Protein AF-A0AAD8PJY4-F1 (afdb_monomer_lite)

Radius of gyration: 25.6 Å; chains: 1; bounding box: 57×60×66 Å

pLDDT: mean 83.32, std 10.78, range [45.72, 96.31]

Organism: NCBI:txid681940

Sequence (306 aa):
MLLLPHEPALEACKRSFCIFGTIENELYIKSVDFYKAATQLCIRIRNIDHTQEEAQAIDNILQKCRKYTVLLGIDAFMFPSIINDLSHQVIKEPWERLAIAANCCQYFRRLDTRVLRQKSASLSLSILTMCLINGEILDNSNSSAPLDPKMTVSTYLETQCLQSFTAPKLQHNLTYRKGCQFMHVELGALGIKTRGHIWELGKIIYTRRFSMHLPRLRSRHMRLSLYECQRLVQLVKVLRTLGHRSLAELISEFIFGGQKFETFAESYKLDMAKKIALAITDGKKLTLGRLWARGAASSPYTTIFI

Foldseek 3Di:
DDWDFADQVCQVVLVVDPQADDDHRIGHHDLLVVLVVLQVVLVVQVVDDDDPVSVVVSVVCCLPRHDCVNVDDLFAADLLVLLVSLVVDDDVDNLCSQVSSCVQLVQPDGDDSVVCVVVVHDSLVRSVVSCVQQAADWACVVVVDDDDPPDGSSNVCVVGHDGGDDDQPDPCSPNCRSGVGFARWDQDPVGIDGDDWDKDWDDKDFLLPQDPDFDDDPAWDPPDDPQLLRLLLSVLVVCVVVVLNQQSVVSVCLTHVHDDPPDPVNVVVVSVSSVSSVCSVVRHMKIFIDTDDPPDDDDGGHDIDD

Structure (mmCIF, N/CA/C/O backbone):
data_AF-A0AAD8PJY4-F1
#
_entry.id   AF-A0AAD8PJY4-F1
#
loop_
_atom_site.group_PDB
_atom_site.id
_atom_site.type_symbol
_atom_site.label_atom_id
_atom_site.label_alt_id
_atom_site.label_comp_id
_atom_site.label_asym_id
_atom_site.label_entity_id
_atom_site.label_seq_id
_atom_site.pdbx_PDB_ins_code
_atom_site.Cartn_x
_atom_site.Cartn_y
_atom_site.Cartn_z
_atom_site.occupancy
_atom_site.B_iso_or_equiv
_atom_site.auth_seq_id
_atom_site.auth_comp_id
_atom_site.auth_asym_id
_atom_site.auth_atom_id
_atom_site.pdbx_PDB_model_num
ATOM 1 N N . MET A 1 1 ? -22.030 11.403 10.353 1.00 71.69 1 MET A N 1
ATOM 2 C CA . MET A 1 1 ? -22.536 12.740 10.738 1.00 71.69 1 MET A CA 1
ATOM 3 C C . MET A 1 1 ? -22.569 12.807 12.247 1.00 71.69 1 MET A C 1
ATOM 5 O O . MET A 1 1 ? -22.822 11.770 12.843 1.00 71.69 1 MET A O 1
ATOM 9 N N . LEU A 1 2 ? -22.241 13.955 12.837 1.00 80.00 2 LEU A N 1
ATOM 10 C CA . LEU A 1 2 ? -22.314 14.181 14.282 1.00 80.00 2 LEU A CA 1
ATOM 11 C C . LEU A 1 2 ? -23.303 15.312 14.552 1.00 80.00 2 LEU A C 1
ATOM 13 O O . LEU A 1 2 ? -23.269 16.326 13.853 1.00 80.00 2 LEU A O 1
ATOM 17 N N . LEU A 1 3 ? -24.151 15.093 15.551 1.00 84.31 3 LEU A N 1
ATOM 18 C CA . LEU A 1 3 ? -25.060 16.076 16.122 1.00 84.31 3 LEU A CA 1
ATOM 19 C C . LEU A 1 3 ? -24.629 16.262 17.569 1.00 84.31 3 LEU A C 1
ATOM 21 O O . LEU A 1 3 ? -24.543 15.283 18.313 1.00 84.31 3 LEU A O 1
ATOM 25 N N . LEU A 1 4 ? -24.282 17.488 17.938 1.00 84.12 4 LEU A N 1
ATOM 26 C CA . LEU A 1 4 ? -23.910 17.824 19.306 1.00 84.12 4 LEU A CA 1
ATOM 27 C C . LEU A 1 4 ? -24.869 18.908 19.791 1.00 84.12 4 LEU A C 1
ATOM 29 O O . LEU A 1 4 ? -24.877 19.985 19.191 1.00 84.12 4 LEU A O 1
ATOM 33 N N . PRO A 1 5 ? -25.676 18.649 20.830 1.00 88.44 5 PRO A N 1
ATOM 34 C CA . PRO A 1 5 ? -26.545 19.673 21.379 1.00 88.44 5 PRO A CA 1
ATOM 35 C C . PRO A 1 5 ? -25.698 20.814 21.947 1.00 88.44 5 PRO A C 1
ATOM 37 O O . PRO A 1 5 ? -24.625 20.586 22.512 1.00 88.44 5 PRO A O 1
ATOM 40 N N . HIS A 1 6 ? -26.178 22.040 21.792 1.00 87.31 6 HIS A N 1
ATOM 41 C CA . HIS A 1 6 ? -25.569 23.220 22.389 1.00 87.31 6 HIS A CA 1
ATOM 42 C C . HIS A 1 6 ? -26.633 24.115 23.016 1.00 87.31 6 HIS A C 1
ATOM 44 O O . HIS A 1 6 ? -27.823 24.014 22.726 1.00 87.31 6 HIS A O 1
ATOM 50 N N . GLU A 1 7 ? -26.189 25.017 23.880 1.00 91.25 7 GLU A N 1
ATOM 51 C CA . GLU A 1 7 ? -27.072 25.974 24.531 1.00 91.25 7 GLU A CA 1
ATOM 52 C C . GLU A 1 7 ? -27.652 26.978 23.512 1.00 91.25 7 GLU A C 1
ATOM 54 O O . GLU A 1 7 ? -26.903 27.440 22.641 1.00 91.25 7 GLU A O 1
ATOM 59 N N . PRO A 1 8 ? -28.939 27.370 23.606 1.00 90.19 8 PRO A N 1
ATOM 60 C CA . PRO A 1 8 ? -29.570 28.287 22.650 1.00 90.19 8 PRO A CA 1
ATOM 61 C C . PRO A 1 8 ? -28.844 29.630 22.486 1.00 90.19 8 PRO A C 1
ATOM 63 O O . PRO A 1 8 ? -28.827 30.202 21.398 1.00 90.19 8 PRO A O 1
ATOM 66 N N . ALA A 1 9 ? -28.169 30.111 23.536 1.00 90.31 9 ALA A N 1
ATOM 67 C CA . ALA A 1 9 ? -27.362 31.332 23.491 1.00 90.31 9 ALA A CA 1
ATOM 68 C C . ALA A 1 9 ? -26.222 31.271 22.451 1.00 90.31 9 ALA A C 1
ATOM 70 O O . ALA A 1 9 ? -25.787 32.299 21.933 1.00 90.31 9 ALA A O 1
ATOM 71 N N . LEU A 1 10 ? -25.760 30.066 22.103 1.00 87.88 10 LEU A N 1
ATOM 72 C CA . LEU A 1 10 ? -24.693 29.840 21.129 1.00 87.88 10 LEU A CA 1
ATOM 73 C C . LEU A 1 10 ? -25.203 29.761 19.680 1.00 87.88 10 LEU A C 1
ATOM 75 O O . LEU A 1 10 ? -24.390 29.690 18.761 1.00 87.88 10 LEU A O 1
ATOM 79 N N . GLU A 1 11 ? -26.518 29.815 19.439 1.00 89.44 11 GLU A N 1
ATOM 80 C CA . GLU A 1 11 ? -27.115 29.676 18.102 1.00 89.44 11 GLU A CA 1
ATOM 81 C C . GLU A 1 11 ? -26.684 30.802 17.150 1.00 89.44 11 GLU A C 1
ATOM 83 O O . GLU A 1 11 ? -26.315 30.546 16.002 1.00 89.44 11 GLU A O 1
ATOM 88 N N . ALA A 1 12 ? -26.645 32.048 17.636 1.00 86.44 12 ALA A N 1
ATOM 89 C CA . ALA A 1 12 ? -26.163 33.188 16.854 1.00 86.44 12 ALA A CA 1
ATOM 90 C C . ALA A 1 12 ? -24.683 33.023 16.466 1.00 86.44 12 ALA A C 1
ATOM 92 O O . ALA A 1 12 ? -24.300 33.273 15.323 1.00 86.44 12 ALA A O 1
ATOM 93 N N . CYS A 1 13 ? -23.866 32.528 17.402 1.00 86.25 13 CYS A N 1
ATOM 94 C CA . CYS A 1 13 ? -22.459 32.226 17.164 1.00 86.25 13 CYS A CA 1
ATOM 95 C C . CYS A 1 13 ? -22.309 31.087 16.143 1.00 86.25 13 CYS A C 1
ATOM 97 O O . CYS A 1 13 ? -21.584 31.243 15.164 1.00 86.25 13 CYS A O 1
ATOM 99 N N . LYS A 1 14 ? -23.065 29.989 16.280 1.00 87.62 14 LYS A N 1
ATOM 100 C CA . LYS A 1 14 ? -23.077 28.881 15.311 1.00 87.62 14 LYS A CA 1
ATOM 101 C C . LYS A 1 14 ? -23.376 29.372 13.897 1.00 87.62 14 LYS A C 1
ATOM 103 O O . LYS A 1 14 ? -22.643 29.023 12.976 1.00 87.62 14 LYS A O 1
ATOM 108 N N . ARG A 1 15 ? -24.414 30.201 13.725 1.00 85.81 15 ARG A N 1
ATOM 109 C CA . ARG A 1 15 ? -24.836 30.731 12.412 1.00 85.81 15 ARG A CA 1
ATOM 110 C C . ARG A 1 15 ? -23.775 31.602 11.735 1.00 85.81 15 ARG A C 1
ATOM 112 O O . ARG A 1 15 ? -23.807 31.737 10.516 1.00 85.81 15 ARG A O 1
ATOM 119 N N . SER A 1 16 ? -22.821 32.147 12.492 1.00 87.81 16 SER A N 1
ATOM 120 C CA . SER A 1 16 ? -21.676 32.879 11.934 1.00 87.81 16 SER A CA 1
ATOM 121 C C . SER A 1 16 ? -20.626 31.969 11.273 1.00 87.81 16 SER A C 1
ATOM 123 O O . SER A 1 16 ? -19.823 32.440 10.468 1.00 87.81 16 SER A O 1
ATOM 125 N N . PHE A 1 17 ? -20.650 30.658 11.548 1.00 82.06 17 PHE A N 1
ATOM 126 C CA . PHE A 1 17 ? -19.720 29.681 10.985 1.00 82.06 17 PHE A CA 1
ATOM 127 C C . PHE A 1 17 ? -20.378 28.821 9.897 1.00 82.06 17 PHE A C 1
ATOM 129 O O . PHE A 1 17 ? -21.301 28.052 10.149 1.00 82.06 17 PHE A O 1
ATOM 136 N N . CYS A 1 18 ? -19.817 28.841 8.687 1.00 80.69 18 CYS A N 1
ATOM 137 C CA . CYS A 1 18 ? -20.324 28.082 7.533 1.00 80.69 18 CYS A CA 1
ATOM 138 C C . CYS A 1 18 ? -20.059 26.562 7.573 1.00 80.69 18 CYS A C 1
ATOM 140 O O . CYS A 1 18 ? -20.432 25.845 6.645 1.00 80.69 18 CYS A O 1
ATOM 142 N N . ILE A 1 19 ? -19.387 26.061 8.613 1.00 80.75 19 ILE A N 1
ATOM 143 C CA . ILE A 1 19 ? -19.034 24.638 8.751 1.00 80.75 19 ILE A CA 1
ATOM 144 C C . ILE A 1 19 ? -20.135 23.805 9.419 1.00 80.75 19 ILE A C 1
ATOM 146 O O . ILE A 1 19 ? -20.111 22.576 9.309 1.00 80.75 19 ILE A O 1
ATOM 150 N N . PHE A 1 20 ? -21.067 24.459 10.117 1.00 85.19 20 PHE A N 1
ATOM 151 C CA . PHE A 1 20 ? -22.169 23.809 10.815 1.00 85.19 20 PHE A CA 1
ATOM 152 C C . PHE A 1 20 ? -23.438 23.816 9.961 1.00 85.19 20 PHE A C 1
ATOM 154 O O . PHE A 1 20 ? -23.632 24.675 9.105 1.00 85.19 20 PHE A O 1
ATOM 161 N N . GLY A 1 21 ? -24.307 22.832 10.179 1.00 82.19 21 GLY A N 1
ATOM 162 C CA . GLY A 1 21 ? -25.629 22.802 9.554 1.00 82.19 21 GLY A CA 1
ATOM 163 C C . GLY A 1 21 ? -26.627 23.746 10.212 1.00 82.19 21 GLY A C 1
ATOM 164 O O . GLY A 1 21 ? -26.324 24.472 11.156 1.00 82.19 21 GLY A O 1
ATOM 165 N N . THR A 1 22 ? -27.850 23.697 9.696 1.00 85.06 22 THR A N 1
ATOM 166 C CA . THR A 1 22 ? -28.926 24.644 10.011 1.00 85.06 22 THR A CA 1
ATOM 167 C C . THR A 1 22 ? -29.874 24.174 11.113 1.00 85.06 22 THR A C 1
ATOM 169 O O . THR A 1 22 ? -30.820 24.888 11.426 1.00 85.06 22 THR A O 1
ATOM 172 N N . ILE A 1 23 ? -29.654 22.988 11.689 1.00 86.50 23 ILE A N 1
ATOM 173 C CA . ILE A 1 23 ? -30.509 22.448 12.755 1.00 86.50 23 ILE A CA 1
ATOM 174 C C . ILE A 1 23 ? -30.316 23.297 14.012 1.00 86.50 23 ILE A C 1
ATOM 176 O O . ILE A 1 23 ? -29.191 23.426 14.489 1.00 86.50 23 ILE A O 1
ATOM 180 N N . GLU A 1 24 ? -31.387 23.897 14.526 1.00 86.31 24 GLU A N 1
ATOM 181 C CA . GLU A 1 24 ? -31.340 24.742 15.725 1.00 86.31 24 GLU A CA 1
ATOM 182 C C . GLU A 1 24 ? -30.950 23.943 16.970 1.00 86.31 24 GLU A C 1
ATOM 184 O O . GLU A 1 24 ? -31.334 22.785 17.117 1.00 86.31 24 GLU A O 1
ATOM 189 N N . ASN A 1 25 ? -30.188 24.573 17.869 1.00 86.56 25 ASN A N 1
ATOM 190 C CA . ASN A 1 25 ? -29.687 23.981 19.116 1.00 86.56 25 ASN A CA 1
ATOM 191 C C . ASN A 1 25 ? -28.767 22.757 18.929 1.00 86.56 25 ASN A C 1
ATOM 193 O O . ASN A 1 25 ? -28.389 22.111 19.906 1.00 86.56 25 ASN A O 1
ATOM 197 N N . GLU A 1 26 ? -28.358 22.453 17.692 1.00 88.44 26 GLU A N 1
ATOM 198 C CA . GLU A 1 26 ? -27.419 21.383 17.372 1.00 88.44 26 GLU A CA 1
ATOM 199 C C . GLU A 1 26 ? -26.268 21.865 16.479 1.00 88.44 26 GLU A C 1
ATOM 201 O O . GLU A 1 26 ? -26.444 22.556 15.471 1.00 88.44 26 GLU A O 1
ATOM 206 N N . LEU A 1 27 ? -25.052 21.432 16.813 1.00 86.00 27 LEU A N 1
ATOM 207 C CA . LEU A 1 27 ? -23.896 21.513 15.931 1.00 86.00 27 LEU A CA 1
ATOM 208 C C . LEU A 1 27 ? -23.935 20.315 14.984 1.00 86.00 27 LEU A C 1
ATOM 210 O O . LEU A 1 27 ? -23.499 19.211 15.317 1.00 86.00 27 LEU A O 1
ATOM 214 N N . TYR A 1 28 ? -24.446 20.548 13.781 1.00 87.19 28 TYR A N 1
ATOM 215 C CA . TYR A 1 28 ? -24.404 19.577 12.695 1.00 87.19 28 TYR A CA 1
ATOM 216 C C . TYR A 1 28 ? -23.054 19.657 11.982 1.00 87.19 28 TYR A C 1
ATOM 218 O O . TYR A 1 28 ? -22.790 20.619 11.265 1.00 87.19 28 TYR A O 1
ATOM 226 N N . ILE A 1 29 ? -22.197 18.648 12.151 1.00 86.44 29 ILE A N 1
ATOM 227 C CA . ILE A 1 29 ? -20.888 18.587 11.485 1.00 86.44 29 ILE A CA 1
ATOM 228 C C . ILE A 1 29 ? -20.654 17.226 10.831 1.00 86.44 29 ILE A C 1
ATOM 230 O O . ILE A 1 29 ? -21.043 16.156 11.320 1.00 86.44 29 ILE A O 1
ATOM 234 N N . LYS A 1 30 ? -19.976 17.235 9.681 1.00 82.88 30 LYS A N 1
ATOM 235 C CA . LYS A 1 30 ? -19.504 16.003 9.048 1.00 82.88 30 LYS A CA 1
ATOM 236 C C . LYS A 1 30 ? -18.479 15.340 9.969 1.00 82.88 30 LYS A C 1
ATOM 238 O O . LYS A 1 30 ? -17.403 15.877 10.210 1.00 82.88 30 LYS A O 1
ATOM 243 N N . SER A 1 31 ? -18.789 14.129 10.435 1.00 80.69 31 SER A N 1
ATOM 244 C CA . SER A 1 31 ? -17.921 13.349 11.336 1.00 80.69 31 SER A CA 1
ATOM 245 C C . SER A 1 31 ? -16.504 13.181 10.783 1.00 80.69 31 SER A C 1
ATOM 247 O O . SER A 1 31 ? -15.527 13.272 11.513 1.00 80.69 31 SER A O 1
ATOM 249 N N . VAL A 1 32 ? -16.387 13.011 9.465 1.00 77.75 32 VAL A N 1
ATOM 250 C CA . VAL A 1 32 ? -15.109 12.871 8.754 1.00 77.75 32 VAL A CA 1
ATOM 251 C C . VAL A 1 32 ? -14.238 14.130 8.839 1.00 77.75 32 VAL A C 1
ATOM 253 O O . VAL A 1 32 ? -13.006 14.007 8.838 1.00 77.75 32 VAL A O 1
ATOM 256 N N . ASP A 1 33 ? -14.858 15.309 8.891 1.00 82.12 33 ASP A N 1
ATOM 257 C CA . ASP A 1 33 ? -14.175 16.601 8.977 1.00 82.12 33 ASP A CA 1
ATOM 258 C C . ASP A 1 33 ? -13.827 16.922 10.428 1.00 82.12 33 ASP A C 1
ATOM 260 O O . ASP A 1 33 ? -12.686 17.282 10.712 1.00 82.12 33 ASP A O 1
ATOM 264 N N . PHE A 1 34 ? -14.750 16.650 11.355 1.00 84.81 34 PHE A N 1
ATOM 265 C CA . PHE A 1 34 ? -14.496 16.744 12.790 1.00 84.81 34 PHE A CA 1
ATOM 266 C C . PHE A 1 34 ? -13.320 15.853 13.223 1.00 84.81 34 PHE A C 1
ATOM 268 O O . PHE A 1 34 ? -12.350 16.349 13.789 1.00 84.81 34 PHE A O 1
ATOM 275 N N . TYR A 1 35 ? -13.332 14.561 12.871 1.00 83.75 35 TYR A N 1
ATOM 276 C CA . TYR A 1 35 ? -12.230 13.642 13.187 1.00 83.75 35 TYR A CA 1
ATOM 277 C C . TYR A 1 35 ? -10.910 14.073 12.546 1.00 83.75 35 TYR A C 1
ATOM 279 O O . TYR A 1 35 ? -9.851 13.919 13.152 1.00 83.75 35 TYR A O 1
ATOM 287 N N . LYS A 1 36 ? -10.946 14.651 11.336 1.00 83.88 36 LYS A N 1
ATOM 288 C CA . LYS A 1 36 ? -9.743 15.200 10.692 1.00 83.88 36 LYS A CA 1
ATOM 289 C C . LYS A 1 36 ? -9.165 16.349 11.516 1.00 83.88 36 LYS A C 1
ATOM 291 O O . LYS A 1 36 ? -7.974 16.317 11.812 1.00 83.88 36 LYS A O 1
ATOM 296 N N . ALA A 1 37 ? -9.994 17.326 11.877 1.00 85.12 37 ALA A N 1
ATOM 297 C CA . ALA A 1 37 ? -9.576 18.499 12.636 1.00 85.12 37 ALA A CA 1
ATOM 298 C C . ALA A 1 37 ? -9.077 18.118 14.038 1.00 85.12 37 ALA A C 1
ATOM 300 O O . ALA A 1 37 ? -7.981 18.523 14.417 1.00 85.12 37 ALA A O 1
ATOM 301 N N . ALA A 1 38 ? -9.814 17.263 14.755 1.00 87.00 38 ALA A N 1
ATOM 302 C CA . ALA A 1 38 ? -9.425 16.764 16.073 1.00 87.00 38 ALA A CA 1
ATOM 303 C C . ALA A 1 38 ? -8.076 16.029 16.029 1.00 87.00 38 ALA A C 1
ATOM 305 O O . ALA A 1 38 ? -7.182 16.320 16.816 1.00 87.00 38 ALA A O 1
ATOM 306 N N . THR A 1 39 ? -7.877 15.143 15.045 1.00 85.50 39 THR A N 1
ATOM 307 C CA . THR A 1 39 ? -6.600 14.425 14.880 1.00 85.50 39 THR A CA 1
ATOM 308 C C . THR A 1 39 ? -5.443 15.385 14.607 1.00 85.50 39 THR A C 1
ATOM 310 O O . THR A 1 39 ? -4.377 15.245 15.200 1.00 85.50 39 THR A O 1
ATOM 313 N N . GLN A 1 40 ? -5.636 16.373 13.726 1.00 86.56 40 GLN A N 1
ATOM 314 C CA . GLN A 1 40 ? -4.606 17.370 13.417 1.00 86.56 40 GLN A CA 1
ATOM 315 C C . GLN A 1 40 ? -4.253 18.230 14.631 1.00 86.56 40 GLN A C 1
ATOM 317 O O . GLN A 1 40 ? -3.079 18.534 14.832 1.00 86.56 40 GLN A O 1
ATOM 322 N N . LEU A 1 41 ? -5.251 18.606 15.431 1.00 87.81 41 LEU A N 1
ATOM 323 C CA . LEU A 1 41 ? -5.049 19.352 16.666 1.00 87.81 41 LEU A CA 1
ATOM 324 C C . LEU A 1 41 ? -4.223 18.534 17.665 1.00 87.81 41 LEU A C 1
ATOM 326 O O . LEU A 1 41 ? -3.174 18.998 18.095 1.00 87.81 41 LEU A O 1
ATOM 330 N N . CYS A 1 42 ? -4.634 17.296 17.948 1.00 88.12 42 CYS A N 1
ATOM 331 C CA . CYS A 1 42 ? -3.918 16.390 18.847 1.00 88.12 42 CYS A CA 1
ATOM 332 C C . CYS A 1 42 ? -2.459 16.162 18.421 1.00 88.12 42 CYS A C 1
ATOM 334 O O . CYS A 1 42 ? -1.565 16.224 19.257 1.00 88.12 42 CYS A O 1
ATOM 336 N N . ILE A 1 43 ? -2.201 15.950 17.124 1.00 84.56 43 ILE A N 1
ATOM 337 C CA . ILE A 1 43 ? -0.833 15.796 16.600 1.00 84.56 43 ILE A CA 1
ATOM 338 C C . ILE A 1 43 ? -0.007 17.065 16.833 1.00 84.56 43 ILE A C 1
ATOM 340 O O . ILE A 1 43 ? 1.159 16.974 17.201 1.00 84.56 43 ILE A O 1
ATOM 344 N N . ARG A 1 44 ? -0.589 18.251 16.617 1.00 86.12 44 ARG A N 1
ATOM 345 C CA . ARG A 1 44 ? 0.118 19.522 16.827 1.00 86.12 44 ARG A CA 1
ATOM 346 C C . ARG A 1 44 ? 0.440 19.760 18.296 1.00 86.12 44 ARG A C 1
ATOM 348 O O . ARG A 1 44 ? 1.573 20.122 18.579 1.00 86.12 44 ARG A O 1
ATOM 355 N N . ILE A 1 45 ? -0.519 19.530 19.196 1.00 85.69 45 ILE A N 1
ATOM 356 C CA . ILE A 1 45 ? -0.308 19.712 20.640 1.00 85.69 45 ILE A CA 1
ATOM 357 C C . ILE A 1 45 ? 0.761 18.736 21.149 1.00 85.69 45 ILE A C 1
ATOM 359 O O . ILE A 1 45 ? 1.641 19.123 21.904 1.00 85.69 45 ILE A O 1
ATOM 363 N N . ARG A 1 46 ? 0.770 17.494 20.654 1.00 84.88 46 ARG A N 1
ATOM 364 C CA . ARG A 1 46 ? 1.794 16.502 21.015 1.00 84.88 46 ARG A CA 1
ATOM 365 C C . ARG A 1 46 ? 3.225 16.914 20.627 1.00 84.88 46 ARG A C 1
ATOM 367 O O . ARG A 1 46 ? 4.174 16.402 21.207 1.00 84.88 46 ARG A O 1
ATOM 374 N N . ASN A 1 47 ? 3.377 17.803 19.644 1.00 83.12 47 ASN A N 1
ATOM 375 C CA . ASN A 1 47 ? 4.673 18.268 19.136 1.00 83.12 47 ASN A CA 1
ATOM 376 C C . ASN A 1 47 ? 5.155 19.583 19.777 1.00 83.12 47 ASN A C 1
ATOM 378 O O . ASN A 1 47 ? 6.194 20.101 19.372 1.00 83.12 47 ASN A O 1
ATOM 382 N N . ILE A 1 48 ? 4.400 20.141 20.722 1.00 88.81 48 ILE A N 1
ATOM 383 C CA . ILE A 1 48 ? 4.798 21.293 21.541 1.00 88.81 48 ILE A CA 1
ATOM 384 C C . ILE A 1 48 ? 4.887 20.857 23.005 1.00 88.81 48 ILE A C 1
ATOM 386 O O . ILE A 1 48 ? 4.471 19.746 23.338 1.00 88.81 48 ILE A O 1
ATOM 390 N N . ASP A 1 49 ? 5.415 21.713 23.878 1.00 86.50 49 ASP A N 1
ATOM 391 C CA . ASP A 1 49 ? 5.399 21.441 25.316 1.00 86.50 49 ASP A CA 1
ATOM 392 C C . ASP A 1 49 ? 3.954 21.326 25.809 1.00 86.50 49 ASP A C 1
ATOM 394 O O . ASP A 1 49 ? 3.114 22.185 25.535 1.00 86.50 49 ASP A O 1
ATOM 398 N N . HIS A 1 50 ? 3.670 20.234 26.509 1.00 85.19 50 HIS A N 1
ATOM 399 C CA . HIS A 1 50 ? 2.358 19.920 27.050 1.00 85.19 50 HIS A CA 1
ATOM 400 C C . HIS A 1 50 ? 2.509 19.187 28.380 1.00 85.19 50 HIS A C 1
ATOM 402 O O . HIS A 1 50 ? 3.518 18.537 28.666 1.00 85.19 50 HIS A O 1
ATOM 408 N N . THR A 1 51 ? 1.487 19.308 29.209 1.00 90.12 51 THR A N 1
ATOM 409 C CA . THR A 1 51 ? 1.391 18.647 30.506 1.00 90.12 51 THR A CA 1
ATOM 410 C C . THR A 1 51 ? 1.057 17.162 30.352 1.00 90.12 51 THR A C 1
ATOM 412 O O . THR A 1 51 ? 0.569 16.698 29.318 1.00 90.12 51 THR A O 1
ATOM 415 N N . GLN A 1 52 ? 1.273 16.391 31.418 1.00 86.56 52 GLN A N 1
ATOM 416 C CA . GLN A 1 52 ? 0.885 14.980 31.455 1.00 86.56 52 GLN A CA 1
ATOM 417 C C . GLN A 1 52 ? -0.639 14.791 31.335 1.00 86.56 52 GLN A C 1
ATOM 419 O O . GLN A 1 52 ? -1.101 13.823 30.732 1.00 86.56 52 GLN A O 1
ATOM 424 N N . GLU A 1 53 ? -1.425 15.731 31.861 1.00 87.56 53 GLU A N 1
ATOM 425 C CA . GLU A 1 53 ? -2.886 15.733 31.743 1.00 87.56 53 GLU A CA 1
ATOM 426 C C . GLU A 1 53 ? -3.328 15.934 30.289 1.00 87.56 53 GLU A C 1
ATOM 428 O O . GLU A 1 53 ? -4.191 15.208 29.790 1.00 87.56 53 GLU A O 1
ATOM 433 N N . GLU A 1 54 ? -2.685 16.860 29.575 1.00 86.12 54 GLU A N 1
ATOM 434 C CA . GLU A 1 54 ? -2.915 17.068 28.145 1.00 86.12 54 GLU A CA 1
ATOM 435 C C . GLU A 1 54 ? -2.490 15.851 27.323 1.00 86.12 54 GLU A C 1
ATOM 437 O O . GLU A 1 54 ? -3.220 15.465 26.412 1.00 86.12 54 GLU A O 1
ATOM 442 N N . ALA A 1 55 ? -1.378 15.192 27.665 1.00 84.88 55 ALA A N 1
ATOM 443 C CA . ALA A 1 55 ? -0.975 13.940 27.022 1.00 84.88 55 ALA A CA 1
ATOM 444 C C . ALA A 1 55 ? -2.061 12.859 27.172 1.00 84.88 55 ALA A C 1
ATOM 446 O O . ALA A 1 55 ? -2.485 12.252 26.185 1.00 84.88 55 ALA A O 1
ATOM 447 N N . GLN A 1 56 ? -2.586 12.680 28.389 1.00 85.69 56 GLN A N 1
ATOM 448 C CA . GLN A 1 56 ? -3.667 11.733 28.669 1.00 85.69 56 GLN A CA 1
ATOM 449 C C . GLN A 1 56 ? -4.947 12.091 27.891 1.00 85.69 56 GLN A C 1
ATOM 451 O O . GLN A 1 56 ? -5.619 11.215 27.340 1.00 85.69 56 GLN A O 1
ATOM 456 N N . ALA A 1 57 ? -5.295 13.379 27.823 1.00 84.88 57 ALA A N 1
ATOM 457 C CA . ALA A 1 57 ? -6.446 13.865 27.069 1.00 84.88 57 ALA A CA 1
ATOM 458 C C . ALA A 1 57 ? -6.276 13.638 25.558 1.00 84.88 57 ALA A C 1
ATOM 460 O O . ALA A 1 57 ? -7.211 13.180 24.898 1.00 84.88 57 ALA A O 1
ATOM 461 N N . ILE A 1 58 ? -5.084 13.897 25.014 1.00 86.25 58 ILE A N 1
ATOM 462 C CA . ILE A 1 58 ? -4.730 13.639 23.615 1.00 86.25 58 ILE A CA 1
ATOM 463 C C . ILE A 1 58 ? -4.894 12.158 23.288 1.00 86.25 58 ILE A C 1
ATOM 465 O O . ILE A 1 58 ? -5.564 11.831 22.305 1.00 86.25 58 ILE A O 1
ATOM 469 N N . ASP A 1 59 ? -4.343 11.265 24.108 1.00 82.94 59 ASP A N 1
ATOM 470 C CA . ASP A 1 59 ? -4.445 9.824 23.880 1.00 82.94 59 ASP A CA 1
ATOM 471 C C . ASP A 1 59 ? -5.903 9.352 23.950 1.00 82.94 59 ASP A C 1
ATOM 473 O O . ASP A 1 59 ? -6.362 8.621 23.067 1.00 82.94 59 ASP A O 1
ATOM 477 N N . ASN A 1 60 ? -6.680 9.859 24.910 1.00 81.81 60 ASN A N 1
ATOM 478 C CA . ASN A 1 60 ? -8.113 9.578 25.015 1.00 81.81 60 ASN A CA 1
ATOM 479 C C . ASN A 1 60 ? -8.903 10.053 23.782 1.00 81.81 60 ASN A C 1
ATOM 481 O O . ASN A 1 60 ? -9.792 9.345 23.298 1.00 81.81 60 ASN A O 1
ATOM 485 N N . ILE A 1 61 ? -8.604 11.248 23.260 1.00 84.06 61 ILE A N 1
ATOM 486 C CA . ILE A 1 61 ? -9.262 11.790 22.062 1.00 84.06 61 ILE A CA 1
ATOM 487 C C . ILE A 1 61 ? -8.875 10.969 20.831 1.00 84.06 61 ILE A C 1
ATOM 489 O O . ILE A 1 61 ? -9.747 10.597 20.041 1.00 84.06 61 ILE A O 1
ATOM 493 N N . LEU A 1 62 ? -7.589 10.653 20.664 1.00 81.31 62 LEU A N 1
ATOM 494 C CA . LEU A 1 62 ? -7.103 9.878 19.526 1.00 81.31 62 LEU A CA 1
ATOM 495 C C . LEU A 1 62 ? -7.652 8.447 19.538 1.00 81.31 62 LEU A C 1
ATOM 497 O O . LEU A 1 62 ? -8.045 7.956 18.483 1.00 81.31 62 LEU A O 1
ATOM 501 N N . GLN A 1 63 ? -7.783 7.802 20.698 1.00 74.25 63 GLN A N 1
ATOM 502 C CA . GLN A 1 63 ? -8.420 6.482 20.796 1.00 74.25 63 GLN A CA 1
ATOM 503 C C . GLN A 1 63 ? -9.888 6.479 20.341 1.00 74.25 63 GLN A C 1
ATOM 505 O O . GLN A 1 63 ? -10.372 5.477 19.813 1.00 74.25 63 GLN A O 1
ATOM 510 N N . LYS A 1 64 ? -10.612 7.589 20.533 1.00 73.69 64 LYS A N 1
ATOM 511 C CA . LYS A 1 64 ? -12.051 7.680 20.228 1.00 73.69 64 LYS A CA 1
ATOM 512 C C . LYS A 1 64 ? -12.355 8.226 18.833 1.00 73.69 64 LYS A C 1
ATOM 514 O O . LYS A 1 64 ? -13.333 7.813 18.215 1.00 73.69 64 LYS A O 1
ATOM 519 N N . CYS A 1 65 ? -11.551 9.169 18.348 1.00 72.69 65 CYS A N 1
ATOM 520 C CA . CYS A 1 65 ? -11.930 10.054 17.243 1.00 72.69 65 CYS A CA 1
ATOM 521 C C . CYS A 1 65 ? -10.829 10.237 16.186 1.00 72.69 65 CYS A C 1
ATOM 523 O O . CYS A 1 65 ? -10.893 11.187 15.397 1.00 72.69 65 CYS A O 1
ATOM 525 N N . ARG A 1 66 ? -9.802 9.373 16.145 1.00 76.12 66 ARG A N 1
ATOM 526 C CA . ARG A 1 66 ? -8.705 9.555 15.186 1.00 76.12 66 ARG A CA 1
ATOM 527 C C . ARG A 1 66 ? -9.105 9.281 13.744 1.00 76.12 66 ARG A C 1
ATOM 529 O O . ARG A 1 66 ? -9.864 8.372 13.410 1.00 76.12 66 ARG A O 1
ATOM 536 N N . LYS A 1 67 ? -8.466 10.028 12.851 1.00 76.06 67 LYS A N 1
ATOM 537 C CA . LYS A 1 67 ? -8.460 9.790 11.416 1.00 76.06 67 LYS A CA 1
ATOM 538 C C . LYS A 1 67 ? -7.129 9.163 11.023 1.00 76.06 67 LYS A C 1
ATOM 540 O O . LYS A 1 67 ? -6.136 9.860 10.837 1.00 76.06 67 LYS A O 1
ATOM 545 N N . TYR A 1 68 ? -7.131 7.847 10.835 1.00 70.06 68 TYR A N 1
ATOM 546 C CA . TYR A 1 68 ? -5.955 7.054 10.452 1.00 70.06 68 TYR A CA 1
ATOM 547 C C . TYR A 1 68 ? -5.176 7.631 9.264 1.00 70.06 68 TYR A C 1
ATOM 549 O O . TYR A 1 68 ? -3.955 7.633 9.275 1.00 70.06 68 TYR A O 1
ATOM 557 N N . THR A 1 69 ? -5.867 8.203 8.272 1.00 65.06 69 THR A N 1
ATOM 558 C CA . THR A 1 69 ? -5.238 8.800 7.079 1.00 65.06 69 THR A CA 1
ATOM 559 C C . THR A 1 69 ? -4.423 10.064 7.367 1.00 65.06 69 THR A C 1
ATOM 561 O O . THR A 1 69 ? -3.776 10.583 6.465 1.00 65.06 69 THR A O 1
ATOM 564 N N . VAL A 1 70 ? -4.550 10.629 8.569 1.00 68.06 70 VAL A N 1
ATOM 565 C CA . VAL A 1 70 ? -3.788 11.791 9.049 1.00 68.06 70 VAL A CA 1
ATOM 566 C C . VAL A 1 70 ? -2.653 11.346 9.972 1.00 68.06 70 VAL A C 1
ATOM 568 O O . VAL A 1 70 ? -1.614 11.992 9.995 1.00 68.06 70 VAL A O 1
ATOM 571 N N . LEU A 1 71 ? -2.862 10.267 10.732 1.00 68.50 71 LEU A N 1
ATOM 572 C CA . LEU A 1 71 ? -1.951 9.820 11.787 1.00 68.50 71 LEU A CA 1
ATOM 573 C C . LEU A 1 71 ? -0.910 8.806 11.297 1.00 68.50 71 LEU A C 1
ATOM 575 O O . LEU A 1 71 ? 0.214 8.800 11.787 1.00 68.50 71 LEU A O 1
ATOM 579 N N . LEU A 1 72 ? -1.270 7.953 10.339 1.00 66.06 72 LEU A N 1
ATOM 580 C CA . LEU A 1 72 ? -0.365 6.943 9.803 1.00 66.06 72 LEU A CA 1
ATOM 581 C C . LEU A 1 72 ? 0.549 7.531 8.727 1.00 66.06 72 LEU A C 1
ATOM 583 O O . LEU A 1 72 ? 0.134 8.369 7.920 1.00 66.06 72 LEU A O 1
ATOM 587 N N . GLY A 1 73 ? 1.797 7.057 8.713 1.00 62.53 73 GLY A N 1
ATOM 588 C CA . GLY A 1 73 ? 2.775 7.397 7.685 1.00 62.53 73 GLY A CA 1
ATOM 589 C C . GLY A 1 73 ? 2.260 7.071 6.282 1.00 62.53 73 GLY A C 1
ATOM 590 O O . GLY A 1 73 ? 1.397 6.213 6.095 1.00 62.53 73 GLY A O 1
ATOM 591 N N . ILE A 1 74 ? 2.807 7.757 5.276 1.00 59.41 74 ILE A N 1
ATOM 592 C CA . ILE A 1 74 ? 2.368 7.641 3.875 1.00 59.41 74 ILE A CA 1
ATOM 593 C C . ILE A 1 74 ? 2.406 6.184 3.379 1.00 59.41 74 ILE A C 1
ATOM 595 O O . ILE A 1 74 ? 1.583 5.827 2.538 1.00 59.41 74 ILE A O 1
ATOM 599 N N . ASP A 1 75 ? 3.292 5.352 3.919 1.00 61.47 75 ASP A N 1
ATOM 600 C CA . ASP A 1 75 ? 3.511 3.975 3.469 1.00 61.47 75 ASP A CA 1
ATOM 601 C C . ASP A 1 75 ? 2.941 2.902 4.417 1.00 61.47 75 ASP A C 1
ATOM 603 O O . ASP A 1 75 ? 3.137 1.715 4.166 1.00 61.47 75 ASP A O 1
ATOM 607 N N . ALA A 1 76 ? 2.229 3.295 5.481 1.00 67.19 76 ALA A N 1
ATOM 608 C CA . ALA A 1 76 ? 1.697 2.372 6.486 1.00 67.19 76 ALA A CA 1
ATOM 609 C C . ALA A 1 76 ? 0.315 1.807 6.108 1.00 67.19 76 ALA A C 1
ATOM 611 O O . ALA A 1 76 ? -0.546 2.512 5.570 1.00 67.19 76 ALA A O 1
ATOM 612 N N . PHE A 1 77 ? 0.078 0.539 6.452 1.00 73.19 77 PHE A N 1
ATOM 613 C CA . PHE A 1 77 ? -1.233 -0.098 6.318 1.00 73.19 77 PHE A CA 1
ATOM 614 C C . PHE A 1 77 ? -2.168 0.299 7.453 1.00 73.19 77 PHE A C 1
ATOM 616 O O . PHE A 1 77 ? -1.775 0.374 8.614 1.00 73.19 77 PHE A O 1
ATOM 623 N N . MET A 1 78 ? -3.438 0.524 7.114 1.00 77.12 78 MET A N 1
ATOM 624 C CA . MET A 1 78 ? -4.437 0.961 8.090 1.00 77.12 78 MET A CA 1
ATOM 625 C C . MET A 1 78 ? -5.016 -0.179 8.934 1.00 77.12 78 MET A C 1
ATOM 627 O O . MET A 1 78 ? -5.375 0.050 10.088 1.00 77.12 78 MET A O 1
ATOM 631 N N . PHE A 1 79 ? -5.145 -1.385 8.371 1.00 81.69 79 PHE A N 1
ATOM 632 C CA . PHE A 1 79 ? -5.871 -2.474 9.027 1.00 81.69 79 PHE A CA 1
ATOM 633 C C . PHE A 1 79 ? -5.272 -2.902 10.382 1.00 81.69 79 PHE A C 1
ATOM 635 O O . PHE A 1 79 ? -6.070 -3.090 11.300 1.00 81.69 79 PHE A O 1
ATOM 642 N N . PRO A 1 80 ? -3.937 -2.993 10.594 1.00 84.06 80 PRO A N 1
ATOM 643 C CA . PRO A 1 80 ? -3.402 -3.428 11.884 1.00 84.06 80 PRO A CA 1
ATOM 644 C C . PRO A 1 80 ? -3.768 -2.441 12.995 1.00 84.06 80 PRO A C 1
ATOM 646 O O . PRO A 1 80 ? -4.267 -2.844 14.042 1.00 84.06 80 PRO A O 1
ATOM 649 N N . SER A 1 81 ? -3.646 -1.138 12.718 1.00 81.31 81 SER A N 1
ATOM 650 C CA . SER A 1 81 ? -4.016 -0.075 13.657 1.00 81.31 81 SER A CA 1
ATOM 651 C C . SER A 1 81 ? -5.516 -0.046 13.961 1.00 81.31 81 SER A C 1
ATOM 653 O O . SER A 1 81 ? -5.903 0.276 15.082 1.00 81.31 81 SER A O 1
ATOM 655 N N . ILE A 1 82 ? -6.367 -0.388 12.984 1.00 84.12 82 ILE A N 1
ATOM 656 C CA . ILE A 1 82 ? -7.816 -0.531 13.195 1.00 84.12 82 ILE A CA 1
ATOM 657 C C . ILE A 1 82 ? -8.101 -1.694 14.146 1.00 84.12 82 ILE A C 1
ATOM 659 O O . ILE A 1 82 ? -8.859 -1.532 15.100 1.00 84.12 82 ILE A O 1
ATOM 663 N N . ILE A 1 83 ? -7.502 -2.864 13.904 1.00 86.25 83 ILE A N 1
ATOM 664 C CA . ILE A 1 83 ? -7.694 -4.030 14.774 1.00 86.25 83 ILE A CA 1
ATOM 665 C C . ILE A 1 83 ? -7.183 -3.736 16.186 1.00 86.25 83 ILE A C 1
ATOM 667 O O . ILE A 1 83 ? -7.854 -4.085 17.155 1.00 86.25 83 ILE A O 1
ATOM 671 N N . ASN A 1 84 ? -6.040 -3.061 16.308 1.00 85.44 84 ASN A N 1
ATOM 672 C CA . ASN A 1 84 ? -5.471 -2.710 17.600 1.00 85.44 84 ASN A CA 1
ATOM 673 C C . ASN A 1 84 ? -6.387 -1.785 18.415 1.00 85.44 84 ASN A C 1
ATOM 675 O O . ASN A 1 84 ? -6.675 -2.072 19.575 1.00 85.44 84 ASN A O 1
ATOM 679 N N . ASP A 1 85 ? -6.956 -0.746 17.801 1.00 80.81 85 ASP A N 1
ATOM 680 C CA . ASP A 1 85 ? -7.917 0.120 18.496 1.00 80.81 85 ASP A CA 1
ATOM 681 C C . ASP A 1 85 ? -9.145 -0.642 18.984 1.00 80.81 85 ASP A C 1
ATOM 683 O O . ASP A 1 85 ? -9.608 -0.431 20.105 1.00 80.81 85 ASP A O 1
ATOM 687 N N . LEU A 1 86 ? -9.669 -1.558 18.168 1.00 82.62 86 LEU A N 1
ATOM 688 C CA . LEU A 1 86 ? -10.829 -2.365 18.543 1.00 82.62 86 LEU A CA 1
ATOM 689 C C . LEU A 1 86 ? -10.527 -3.328 19.698 1.00 82.62 86 LEU A C 1
ATOM 691 O O . LEU A 1 86 ? -11.442 -3.679 20.449 1.00 82.62 86 LEU A O 1
ATOM 695 N N . SER A 1 87 ? -9.268 -3.742 19.865 1.00 77.94 87 SER A N 1
ATOM 696 C CA . SER A 1 87 ? -8.825 -4.519 21.027 1.00 77.94 87 SER A CA 1
ATOM 697 C C . SER A 1 87 ? -8.864 -3.694 22.316 1.00 77.94 87 SER A C 1
ATOM 699 O O . SER A 1 87 ? -9.218 -4.235 23.362 1.00 77.94 87 SER A O 1
ATOM 701 N N . HIS A 1 88 ? -8.559 -2.394 22.242 1.00 75.81 88 HIS A N 1
ATOM 702 C CA . HIS A 1 88 ? -8.543 -1.486 23.396 1.00 75.81 88 HIS A CA 1
ATOM 703 C C . HIS A 1 88 ? -9.907 -0.859 23.721 1.00 75.81 88 HIS A C 1
ATOM 705 O O . HIS A 1 88 ? -10.125 -0.407 24.844 1.00 75.81 88 HIS A O 1
ATOM 711 N N . GLN A 1 89 ? -10.847 -0.840 22.774 1.00 72.06 89 GLN A N 1
ATOM 712 C CA . GLN A 1 89 ? -12.189 -0.313 23.012 1.00 72.06 89 GLN A CA 1
ATOM 713 C C . GLN A 1 89 ? -13.040 -1.242 23.892 1.00 72.06 89 GLN A C 1
ATOM 715 O O . GLN A 1 89 ? -13.099 -2.462 23.696 1.00 72.06 89 GLN A O 1
ATOM 720 N N . VAL A 1 90 ? -13.769 -0.629 24.831 1.00 71.44 90 VAL A N 1
ATOM 721 C CA . VAL A 1 90 ? -14.800 -1.294 25.637 1.00 71.44 90 VAL A CA 1
ATOM 722 C C . VAL A 1 90 ? -16.028 -1.524 24.757 1.00 71.44 90 VAL A C 1
ATOM 724 O O . VAL A 1 90 ? -16.883 -0.653 24.605 1.00 71.44 90 VAL A O 1
ATOM 727 N N . ILE A 1 91 ? -16.094 -2.703 24.147 1.00 77.50 91 ILE A N 1
ATOM 728 C CA . ILE A 1 91 ? -17.221 -3.151 23.326 1.00 77.50 91 ILE A CA 1
ATOM 729 C C . ILE A 1 91 ? -18.031 -4.145 24.156 1.00 77.50 91 ILE A C 1
ATOM 731 O O . ILE A 1 91 ? -17.470 -5.107 24.682 1.00 77.50 91 ILE A O 1
ATOM 735 N N . LYS A 1 92 ? -19.343 -3.901 24.283 1.00 80.69 92 LYS A N 1
ATOM 736 C CA . LYS A 1 92 ? -20.244 -4.720 25.115 1.00 80.69 92 LYS A CA 1
ATOM 737 C C . LYS A 1 92 ? -20.259 -6.182 24.677 1.00 80.69 92 LYS A C 1
ATOM 739 O O . LYS A 1 92 ? -20.218 -7.068 25.521 1.00 80.69 92 LYS A O 1
ATOM 744 N N . GLU A 1 93 ? -20.289 -6.420 23.369 1.00 86.00 93 GLU A N 1
ATOM 745 C CA . GLU A 1 93 ? -20.260 -7.755 22.782 1.00 86.00 93 GLU A CA 1
ATOM 746 C C . GLU A 1 93 ? -18.944 -7.941 22.001 1.00 86.00 93 GLU A C 1
ATOM 748 O O . GLU A 1 93 ? -18.794 -7.395 20.907 1.00 86.00 93 GLU A O 1
ATOM 753 N N . PRO A 1 94 ? -17.972 -8.729 22.505 1.00 86.75 94 PRO A N 1
ATOM 754 C CA . PRO A 1 94 ? -16.654 -8.876 21.878 1.00 86.75 94 PRO A CA 1
ATOM 755 C C . PRO A 1 94 ? -16.687 -9.282 20.398 1.00 86.75 94 PRO A C 1
ATOM 757 O O . PRO A 1 94 ? -15.797 -8.911 19.633 1.00 86.75 94 PRO A O 1
ATOM 760 N N . TRP A 1 95 ? -17.716 -10.022 19.980 1.00 90.00 95 TRP A N 1
ATOM 761 C CA . TRP A 1 95 ? -17.902 -10.476 18.601 1.00 90.00 95 TRP A CA 1
ATOM 762 C C . TRP A 1 95 ? -18.294 -9.356 17.625 1.00 90.00 95 TRP A C 1
ATOM 764 O O . TRP A 1 95 ? -18.062 -9.501 16.423 1.00 90.00 95 TRP A O 1
ATOM 774 N N . GLU A 1 96 ? -18.804 -8.216 18.107 1.00 88.62 96 GLU A N 1
ATOM 77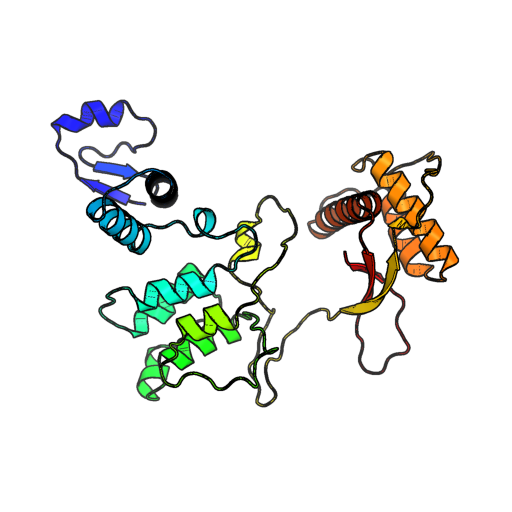5 C CA . GLU A 1 96 ? -19.068 -7.035 17.269 1.00 88.62 96 GLU A CA 1
ATOM 776 C C . GLU A 1 96 ? -17.788 -6.474 16.644 1.00 88.62 96 GLU A C 1
ATOM 778 O O . GLU A 1 96 ? -17.840 -5.877 15.566 1.00 88.62 96 GLU A O 1
ATOM 783 N N . ARG A 1 97 ? -16.620 -6.749 17.245 1.00 89.81 97 ARG A N 1
ATOM 784 C CA . ARG A 1 97 ? -15.309 -6.389 16.683 1.00 89.81 97 ARG A CA 1
ATOM 785 C C . ARG A 1 97 ? -15.140 -6.865 15.246 1.00 89.81 97 ARG A C 1
ATOM 787 O O . ARG A 1 97 ? -14.586 -6.123 14.443 1.00 89.81 97 ARG A O 1
ATOM 794 N N . LEU A 1 98 ? -15.648 -8.050 14.893 1.00 91.69 98 LEU A N 1
ATOM 795 C CA . LEU A 1 98 ? -15.572 -8.559 13.519 1.00 91.69 98 LEU A CA 1
ATOM 796 C C . LEU A 1 98 ? -16.371 -7.682 12.549 1.00 91.69 98 LEU A C 1
ATOM 798 O O . LEU A 1 98 ? -15.883 -7.328 11.478 1.00 91.69 98 LEU A O 1
ATOM 802 N N . ALA A 1 99 ? -17.587 -7.290 12.932 1.00 89.62 99 ALA A N 1
ATOM 803 C CA . ALA A 1 99 ? -18.444 -6.462 12.091 1.00 89.62 99 ALA A CA 1
ATOM 804 C C . ALA A 1 99 ? -17.882 -5.041 11.934 1.00 89.62 99 ALA A C 1
ATOM 806 O O . ALA A 1 99 ? -17.883 -4.499 10.823 1.00 89.62 99 ALA A O 1
ATOM 807 N N . ILE A 1 100 ? -17.370 -4.463 13.026 1.00 87.19 100 ILE A N 1
ATOM 808 C CA . ILE A 1 100 ? -16.763 -3.129 13.034 1.00 87.19 100 ILE A CA 1
ATOM 809 C C . ILE A 1 100 ? -15.474 -3.130 12.208 1.00 87.19 100 ILE A C 1
ATOM 811 O O . ILE A 1 100 ? -15.339 -2.305 11.306 1.00 87.19 100 ILE A O 1
ATOM 815 N N . ALA A 1 101 ? -14.571 -4.089 12.432 1.00 87.69 101 ALA A N 1
ATOM 816 C CA . ALA A 1 101 ? -13.341 -4.223 11.655 1.00 87.69 101 ALA A CA 1
ATOM 817 C C . ALA A 1 101 ? -13.633 -4.391 10.159 1.00 87.69 101 ALA A C 1
ATOM 819 O O . ALA A 1 101 ? -13.061 -3.675 9.340 1.00 87.69 101 ALA A O 1
ATOM 820 N N . ALA A 1 102 ? -14.585 -5.257 9.791 1.00 87.88 102 ALA A N 1
ATOM 821 C CA . ALA A 1 102 ? -14.984 -5.425 8.397 1.00 87.88 102 ALA A CA 1
ATOM 822 C C . ALA A 1 102 ? -15.523 -4.124 7.774 1.00 87.88 102 ALA A C 1
ATOM 824 O O . ALA A 1 102 ? -15.232 -3.832 6.617 1.00 87.88 102 ALA A O 1
ATOM 825 N N . ASN A 1 103 ? -16.271 -3.310 8.528 1.00 85.62 103 ASN A N 1
ATOM 826 C CA . ASN A 1 103 ? -16.732 -1.999 8.060 1.00 85.62 103 ASN A CA 1
ATOM 827 C C . ASN A 1 103 ? -15.568 -1.021 7.858 1.00 85.62 103 ASN A C 1
ATOM 829 O O . ASN A 1 103 ? -15.466 -0.387 6.806 1.00 85.62 103 ASN A O 1
ATOM 833 N N . CYS A 1 104 ? -14.688 -0.904 8.852 1.00 80.88 104 CYS A N 1
ATOM 834 C CA . CYS A 1 104 ? -13.557 0.020 8.831 1.00 80.88 104 CYS A CA 1
ATOM 835 C C . CYS A 1 104 ? -12.560 -0.317 7.709 1.00 80.88 104 CYS A C 1
ATOM 837 O O . CYS A 1 104 ? -12.132 0.584 6.981 1.00 80.88 104 CYS A O 1
ATOM 839 N N . CYS A 1 105 ? -12.257 -1.605 7.525 1.00 80.62 105 CYS A N 1
ATOM 840 C CA . CYS A 1 105 ? -11.360 -2.110 6.483 1.00 80.62 105 CYS A CA 1
ATOM 841 C C . CYS A 1 105 ? -12.051 -2.314 5.122 1.00 80.62 105 CYS A C 1
ATOM 843 O O . CYS A 1 105 ? -11.384 -2.642 4.147 1.00 80.62 105 CYS A O 1
ATOM 845 N N . GLN A 1 106 ? -13.370 -2.093 5.034 1.00 83.50 106 GLN A N 1
ATOM 846 C CA . GLN A 1 106 ? -14.181 -2.309 3.824 1.00 83.50 106 GLN A CA 1
ATOM 847 C C . GLN A 1 106 ? -14.095 -3.740 3.276 1.00 83.50 106 GLN A C 1
ATOM 849 O O . GLN A 1 106 ? -14.093 -3.966 2.068 1.00 83.50 106 GLN A O 1
ATOM 854 N N . TYR A 1 107 ? -14.050 -4.714 4.178 1.00 87.56 107 TYR A N 1
ATOM 855 C CA . TYR A 1 107 ? -14.032 -6.124 3.826 1.00 87.56 107 TYR A CA 1
ATOM 856 C C . TYR A 1 107 ? -15.349 -6.563 3.201 1.00 87.56 107 TYR A C 1
ATOM 858 O O . TYR A 1 107 ? -16.437 -6.351 3.747 1.00 87.56 107 TYR A O 1
ATOM 866 N N . PHE A 1 108 ? -15.220 -7.203 2.040 1.00 86.62 108 PHE A N 1
ATOM 867 C CA . PHE A 1 108 ? -16.341 -7.771 1.309 1.00 86.62 108 PHE A CA 1
ATOM 868 C C . PHE A 1 108 ? -16.833 -9.054 1.981 1.00 86.62 108 PHE A C 1
ATOM 870 O O . PHE A 1 108 ? -18.036 -9.252 2.148 1.00 86.62 108 PHE A O 1
ATOM 877 N N . ARG A 1 109 ? -15.907 -9.922 2.407 1.00 89.25 109 ARG A N 1
ATOM 878 C CA . ARG A 1 109 ? -16.242 -11.175 3.086 1.00 89.25 109 ARG A CA 1
ATOM 879 C C . ARG A 1 109 ? -16.344 -10.955 4.585 1.00 89.25 109 ARG A C 1
ATOM 881 O O . ARG A 1 109 ? -15.413 -10.456 5.215 1.00 89.25 109 ARG A O 1
ATOM 888 N N . ARG A 1 110 ? -17.466 -11.382 5.158 1.00 92.31 110 ARG A N 1
ATOM 889 C CA . ARG A 1 110 ? -17.739 -11.328 6.596 1.00 92.31 110 ARG A CA 1
ATOM 890 C C . ARG A 1 110 ? -17.882 -12.735 7.139 1.00 92.31 110 ARG A C 1
ATOM 892 O O . ARG A 1 110 ? -18.386 -13.619 6.451 1.00 92.31 110 ARG A O 1
ATOM 899 N N . LEU A 1 111 ? -17.434 -12.924 8.370 1.00 92.81 111 LEU A N 1
ATOM 900 C CA . LEU A 1 111 ? -17.635 -14.169 9.092 1.00 92.81 111 LEU A CA 1
ATOM 901 C C . LEU A 1 111 ? -18.975 -14.138 9.829 1.00 92.81 111 LEU A C 1
ATOM 903 O O . LEU A 1 111 ? -19.346 -13.112 10.400 1.00 92.81 111 LEU A O 1
ATOM 907 N N . ASP A 1 112 ? -19.680 -15.267 9.839 1.00 92.50 112 ASP A N 1
ATOM 908 C CA . ASP A 1 112 ? -20.910 -15.421 10.611 1.00 92.50 112 ASP A CA 1
ATOM 909 C C . ASP A 1 112 ? -20.572 -15.649 12.090 1.00 92.50 112 ASP A C 1
ATOM 911 O O . ASP A 1 112 ? -20.101 -16.717 12.494 1.00 92.50 112 ASP A O 1
ATOM 915 N N . THR A 1 113 ? -20.819 -14.629 12.911 1.00 92.44 113 THR A N 1
ATOM 916 C CA . THR A 1 113 ? -20.527 -14.675 14.346 1.00 92.44 113 THR A CA 1
ATOM 917 C C . THR A 1 113 ? -21.393 -15.688 15.091 1.00 92.44 113 THR A C 1
ATOM 919 O O . THR A 1 113 ? -20.934 -16.243 16.087 1.00 92.44 113 THR A O 1
ATOM 922 N N . ARG A 1 114 ? -22.609 -15.995 14.616 1.00 91.75 114 ARG A N 1
ATOM 923 C CA . ARG A 1 114 ? -23.489 -16.989 15.248 1.00 91.75 114 ARG A CA 1
ATOM 924 C C . ARG A 1 114 ? -22.908 -18.385 15.080 1.00 91.75 114 ARG A C 1
ATOM 926 O O . ARG A 1 114 ? -22.774 -19.112 16.063 1.00 91.75 114 ARG A O 1
ATOM 933 N N . VAL A 1 115 ? -22.493 -18.724 13.860 1.00 93.56 115 VAL A N 1
ATOM 934 C CA . VAL A 1 115 ? -21.878 -20.025 13.551 1.00 93.56 115 VAL A CA 1
ATOM 935 C C . VAL A 1 115 ? -20.548 -20.194 14.284 1.00 93.56 115 VAL A C 1
ATOM 937 O O . VAL A 1 115 ? -20.286 -21.253 14.851 1.00 93.56 115 VAL A O 1
ATOM 940 N N . LEU A 1 116 ? -19.710 -19.154 14.314 1.00 94.12 116 LEU A N 1
ATOM 941 C CA . LEU A 1 116 ? -18.427 -19.200 15.022 1.00 94.12 116 LEU A CA 1
ATOM 942 C C . LEU A 1 116 ? -18.604 -19.417 16.527 1.00 94.12 116 LEU A C 1
ATOM 944 O O . LEU A 1 116 ? -17.886 -20.224 17.116 1.00 94.12 116 LEU A O 1
ATOM 948 N N . ARG A 1 117 ? -19.599 -18.761 17.135 1.00 91.56 117 ARG A N 1
ATOM 949 C CA . ARG A 1 117 ? -19.944 -18.955 18.548 1.00 91.56 117 ARG A CA 1
ATOM 950 C C . ARG A 1 117 ? -20.450 -20.363 18.834 1.00 91.56 117 ARG A C 1
ATOM 952 O O . ARG A 1 117 ? -20.010 -20.965 19.805 1.00 91.56 117 ARG A O 1
ATOM 959 N N . GLN A 1 118 ? -21.326 -20.904 17.986 1.00 93.25 118 GLN A N 1
ATOM 960 C CA . GLN A 1 118 ? -21.819 -22.282 18.122 1.00 93.25 118 GLN A CA 1
ATOM 961 C C . GLN A 1 118 ? -20.692 -23.317 18.045 1.00 93.25 118 GLN A C 1
ATOM 963 O O . GLN A 1 118 ? -20.761 -24.354 18.693 1.00 93.25 118 GLN A O 1
ATOM 968 N N . LYS A 1 119 ? -19.643 -23.026 17.269 1.00 93.62 119 LYS A N 1
ATOM 969 C CA . LYS A 1 119 ? -18.455 -23.876 17.133 1.00 93.62 119 LYS A CA 1
ATOM 970 C C . LYS A 1 119 ? -17.371 -23.600 18.180 1.00 93.62 119 LYS A C 1
ATOM 972 O O . LYS A 1 119 ? -16.274 -24.135 18.045 1.00 93.62 119 LYS A O 1
ATOM 977 N N . SER A 1 120 ? -17.636 -22.753 19.179 1.00 91.19 120 SER A N 1
ATOM 978 C CA . SER A 1 120 ? -16.653 -22.339 20.193 1.00 91.19 120 SER A CA 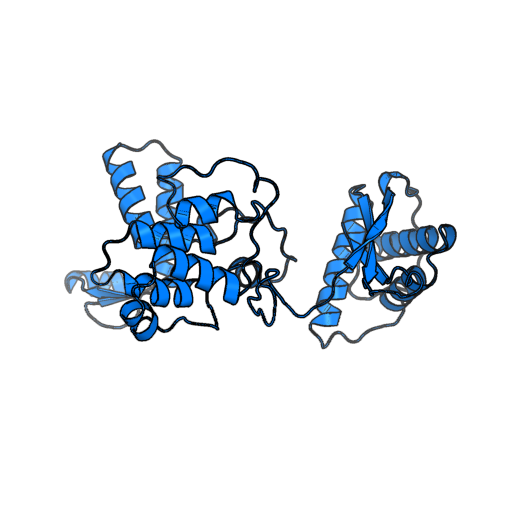1
ATOM 979 C C . SER A 1 120 ? -15.341 -21.820 19.585 1.00 91.19 120 SER A C 1
ATOM 981 O O . SER A 1 120 ? -14.254 -22.063 20.107 1.00 91.19 120 SER A O 1
ATOM 983 N N . ALA A 1 121 ? -15.428 -21.125 18.447 1.00 94.12 121 ALA A N 1
ATOM 984 C CA . ALA A 1 121 ? -14.257 -20.608 17.755 1.00 94.12 121 ALA A CA 1
ATOM 985 C C . ALA A 1 121 ? -13.597 -19.464 18.543 1.00 94.12 121 ALA A C 1
ATOM 987 O O . ALA A 1 121 ? -14.260 -18.666 19.207 1.00 94.12 121 ALA A O 1
ATOM 988 N N . SER A 1 122 ? -12.275 -19.340 18.413 1.00 93.69 122 SER A N 1
ATOM 989 C CA . SER A 1 122 ? -11.525 -18.223 18.994 1.00 93.69 122 SER A CA 1
ATOM 990 C C . SER A 1 122 ? -11.804 -16.922 18.239 1.00 93.69 122 SER A C 1
ATOM 992 O O . SER A 1 122 ? -11.688 -16.865 17.009 1.00 93.69 122 SER A O 1
ATOM 994 N N . LEU A 1 123 ? -12.119 -15.850 18.973 1.00 91.69 123 LEU A N 1
ATOM 995 C CA . LEU A 1 123 ? -12.300 -14.512 18.402 1.00 91.69 123 LEU A CA 1
ATOM 996 C C . LEU A 1 123 ? -11.016 -14.018 17.721 1.00 91.69 123 LEU A C 1
ATOM 998 O O . LEU A 1 123 ? -11.077 -13.501 16.609 1.00 91.69 123 LEU A O 1
ATOM 1002 N N . SER A 1 124 ? -9.855 -14.233 18.344 1.00 91.12 124 SER A N 1
ATOM 1003 C CA . SER A 1 124 ? -8.551 -13.860 17.783 1.00 91.12 124 SER A CA 1
ATOM 1004 C C . SER A 1 124 ? -8.288 -14.566 16.452 1.00 91.12 124 SER A C 1
ATOM 1006 O O . SER A 1 124 ? -7.939 -13.919 15.466 1.00 91.12 124 SER A O 1
ATOM 1008 N N . LEU A 1 125 ? -8.540 -15.880 16.384 1.00 92.25 125 LEU A N 1
ATOM 1009 C CA . LEU A 1 125 ? -8.418 -16.630 15.128 1.00 92.25 125 LEU A CA 1
ATOM 1010 C C . LEU A 1 125 ? -9.446 -16.180 14.090 1.00 92.25 125 LEU A C 1
ATOM 1012 O O . LEU A 1 125 ? -9.143 -16.163 12.900 1.00 92.25 125 LEU A O 1
ATOM 1016 N N . SER A 1 126 ? -10.641 -15.783 14.520 1.00 94.56 126 SER A N 1
ATOM 1017 C CA . SER A 1 126 ? -11.677 -15.260 13.627 1.00 94.56 126 SER A CA 1
ATOM 1018 C C . SER A 1 126 ? -11.270 -13.913 13.022 1.00 94.56 126 SER A C 1
ATOM 1020 O O . SER A 1 126 ? -11.454 -13.709 11.826 1.00 94.56 126 SER A O 1
ATOM 1022 N N . ILE A 1 127 ? -10.660 -13.016 13.805 1.00 93.25 127 ILE A N 1
ATOM 1023 C CA . ILE A 1 127 ? -10.123 -11.737 13.310 1.00 93.25 127 ILE A CA 1
ATOM 1024 C C . ILE A 1 127 ? -9.031 -11.994 12.268 1.00 93.25 127 ILE A C 1
ATOM 1026 O O . ILE A 1 127 ? -9.118 -11.474 11.157 1.00 93.25 127 ILE A O 1
ATOM 1030 N N . LEU A 1 128 ? -8.056 -12.851 12.591 1.00 92.19 128 LEU A N 1
ATOM 1031 C CA . LEU A 1 128 ? -6.985 -13.218 11.663 1.00 92.19 128 LEU A CA 1
ATOM 1032 C C . LEU A 1 128 ? -7.548 -13.844 10.379 1.00 92.19 128 LEU A C 1
ATOM 1034 O O . LEU A 1 128 ? -7.209 -13.421 9.277 1.00 92.19 128 LEU A O 1
ATOM 1038 N N . THR A 1 129 ? -8.467 -14.802 10.514 1.00 92.69 129 THR A N 1
ATOM 1039 C CA . THR A 1 129 ? -9.130 -15.458 9.378 1.00 92.69 129 THR A CA 1
ATOM 1040 C C . THR A 1 129 ? -9.848 -14.439 8.503 1.00 92.69 129 THR A C 1
ATOM 1042 O O . THR A 1 129 ? -9.731 -14.501 7.284 1.00 92.69 129 THR A O 1
ATOM 1045 N N . MET A 1 130 ? -10.557 -13.479 9.102 1.00 92.88 130 MET A N 1
ATOM 1046 C CA . MET A 1 130 ? -11.262 -12.432 8.369 1.00 92.88 130 MET A CA 1
ATOM 1047 C C . MET A 1 130 ? -10.305 -11.555 7.553 1.00 92.88 130 MET A C 1
ATOM 1049 O O . MET A 1 130 ? -10.611 -11.259 6.399 1.00 92.88 130 MET A O 1
ATOM 1053 N N . CYS A 1 131 ? -9.149 -11.177 8.104 1.00 90.38 131 CYS A N 1
ATOM 1054 C CA . CYS A 1 131 ? -8.114 -10.463 7.353 1.00 90.38 131 CYS A CA 1
ATOM 1055 C C . CYS A 1 131 ? -7.605 -11.305 6.169 1.00 90.38 131 CYS A C 1
ATOM 1057 O O . CYS A 1 131 ? -7.605 -10.836 5.031 1.00 90.38 131 CYS A O 1
ATOM 1059 N N . LEU A 1 132 ? -7.266 -12.577 6.409 1.00 90.69 132 LEU A N 1
ATOM 1060 C CA . LEU A 1 132 ? -6.709 -13.465 5.384 1.00 90.69 132 LEU A CA 1
ATOM 1061 C C . LEU A 1 132 ? -7.696 -13.754 4.243 1.00 90.69 132 LEU A C 1
ATOM 1063 O O . LEU A 1 132 ? -7.318 -13.673 3.078 1.00 90.69 132 LEU A O 1
ATOM 1067 N N . ILE A 1 133 ? -8.974 -14.038 4.530 1.00 91.81 133 ILE A N 1
ATOM 1068 C CA . ILE A 1 133 ? -9.978 -14.300 3.475 1.00 91.81 133 ILE A CA 1
ATOM 1069 C C . ILE A 1 133 ? -10.335 -13.057 2.653 1.00 91.81 133 ILE A C 1
ATOM 1071 O O . ILE A 1 133 ? -10.887 -13.196 1.561 1.00 91.81 133 ILE A O 1
ATOM 1075 N N . ASN A 1 134 ? -10.062 -11.859 3.180 1.00 90.00 134 ASN A N 1
ATOM 1076 C CA . ASN A 1 134 ? -10.170 -10.596 2.446 1.00 90.00 134 ASN A CA 1
ATOM 1077 C C . ASN A 1 134 ? -8.845 -10.195 1.779 1.00 90.00 134 ASN A C 1
ATOM 1079 O O . ASN A 1 134 ? -8.764 -9.141 1.157 1.00 90.00 134 ASN A O 1
ATOM 1083 N N . GLY A 1 135 ? -7.839 -11.067 1.852 1.00 87.50 135 GLY A N 1
ATOM 1084 C CA . GLY A 1 135 ? -6.626 -10.995 1.060 1.00 87.50 135 GLY A CA 1
ATOM 1085 C C . GLY A 1 135 ? -5.497 -10.179 1.646 1.00 87.50 135 GLY A C 1
ATOM 1086 O O . GLY A 1 135 ? -4.538 -9.973 0.910 1.00 87.50 135 GLY A O 1
ATOM 1087 N N . GLU A 1 136 ? -5.570 -9.768 2.914 1.00 87.38 136 GLU A N 1
ATOM 1088 C CA . GLU A 1 136 ? -4.439 -9.099 3.562 1.00 87.38 136 GLU A CA 1
ATOM 1089 C C . GLU A 1 136 ? -3.175 -9.961 3.487 1.00 87.38 136 GLU A C 1
ATOM 1091 O O . GLU A 1 136 ? -3.187 -11.149 3.824 1.00 87.38 136 GLU A O 1
ATOM 1096 N N . ILE A 1 137 ? -2.081 -9.346 3.038 1.00 81.94 137 ILE A N 1
ATOM 1097 C CA . ILE A 1 137 ? -0.777 -9.997 2.918 1.00 81.94 137 ILE A CA 1
ATOM 1098 C C . ILE A 1 137 ? 0.016 -9.783 4.204 1.00 81.94 137 ILE A C 1
ATOM 1100 O O . ILE A 1 137 ? 0.266 -8.646 4.609 1.00 81.94 137 ILE A O 1
ATOM 1104 N N . LEU A 1 138 ? 0.449 -10.890 4.802 1.00 83.19 138 LEU A N 1
ATOM 1105 C CA . LEU A 1 138 ? 1.370 -10.907 5.931 1.00 83.19 138 LEU A CA 1
ATOM 1106 C C . LEU A 1 138 ? 2.766 -11.313 5.446 1.00 83.19 138 LEU A C 1
ATOM 1108 O O . LEU A 1 138 ? 2.912 -12.154 4.556 1.00 83.19 138 LEU A O 1
ATOM 1112 N N . ASP A 1 139 ? 3.783 -10.688 6.019 1.00 79.62 139 ASP A N 1
ATOM 1113 C CA . ASP A 1 139 ? 5.177 -11.061 5.883 1.00 79.62 139 ASP A CA 1
ATOM 1114 C C . ASP A 1 139 ? 5.451 -12.314 6.720 1.00 79.62 139 ASP A C 1
ATOM 1116 O O . ASP A 1 139 ? 5.180 -12.349 7.913 1.00 79.62 139 ASP A O 1
ATOM 1120 N N . ASN A 1 140 ? 5.998 -13.347 6.082 1.00 75.81 140 ASN A N 1
ATOM 1121 C CA . ASN A 1 140 ? 6.388 -14.595 6.738 1.00 75.81 140 ASN A CA 1
ATOM 1122 C C . ASN A 1 140 ? 7.915 -14.726 6.872 1.00 75.81 140 ASN A C 1
ATOM 1124 O O . ASN A 1 140 ? 8.406 -15.804 7.219 1.00 75.81 140 ASN A O 1
ATOM 1128 N N . SER A 1 141 ? 8.676 -13.663 6.585 1.00 71.81 141 SER A N 1
ATOM 1129 C CA . SER A 1 141 ? 10.144 -13.655 6.628 1.00 71.81 141 SER A CA 1
ATOM 1130 C C . SER A 1 141 ? 10.701 -14.054 7.999 1.00 71.81 141 SER A C 1
ATOM 1132 O O . SER A 1 141 ? 11.700 -14.766 8.066 1.00 71.81 141 SER A O 1
ATOM 1134 N N . ASN A 1 142 ? 10.001 -13.692 9.078 1.00 65.88 142 ASN A N 1
ATOM 1135 C CA . ASN A 1 142 ? 10.364 -14.008 10.463 1.00 65.88 142 ASN A CA 1
ATOM 1136 C C . ASN A 1 142 ? 9.531 -15.148 11.080 1.00 65.88 142 ASN A C 1
ATOM 1138 O O . ASN A 1 142 ? 9.447 -15.263 12.303 1.00 65.88 142 ASN A O 1
ATOM 1142 N N . SER A 1 143 ? 8.928 -16.017 10.262 1.00 63.75 143 SER A N 1
ATOM 1143 C CA . SER A 1 143 ? 8.075 -17.128 10.733 1.00 63.75 143 SER A CA 1
ATOM 1144 C C . SER A 1 143 ? 8.786 -18.160 11.623 1.00 63.75 143 SER A C 1
ATOM 1146 O O . SER A 1 143 ? 8.120 -18.954 12.283 1.00 63.75 143 SER A O 1
ATOM 1148 N N . SER A 1 144 ? 10.121 -18.144 11.678 1.00 61.78 144 SER A N 1
ATOM 1149 C CA . SER A 1 144 ? 10.930 -19.002 12.551 1.00 61.78 144 SER A CA 1
ATOM 1150 C C . SER A 1 144 ? 11.171 -18.431 13.954 1.00 61.78 144 SER A C 1
ATOM 1152 O O . SER A 1 144 ? 11.738 -19.129 14.793 1.00 61.78 144 SER A O 1
ATOM 1154 N N . ALA A 1 145 ? 10.797 -17.176 14.224 1.00 68.12 145 ALA A N 1
ATOM 1155 C CA . ALA A 1 145 ? 10.927 -16.603 15.560 1.00 68.12 145 ALA A CA 1
ATOM 1156 C C . ALA A 1 145 ? 9.842 -17.178 16.495 1.00 68.12 145 ALA A C 1
ATOM 1158 O O . ALA A 1 145 ? 8.681 -17.272 16.087 1.00 68.12 145 ALA A O 1
ATOM 1159 N N . PRO A 1 146 ? 10.177 -17.549 17.746 1.00 69.19 146 PRO A N 1
ATOM 1160 C CA . PRO A 1 146 ? 9.174 -17.995 18.703 1.00 69.19 146 PRO A CA 1
ATOM 1161 C C . PRO A 1 146 ? 8.154 -16.878 18.937 1.00 69.19 146 PRO A C 1
ATOM 1163 O O . PRO A 1 146 ? 8.524 -15.752 19.274 1.00 69.19 146 PRO A O 1
ATOM 1166 N N . LEU A 1 147 ? 6.869 -17.190 18.764 1.00 73.56 147 LEU A N 1
ATOM 1167 C CA . LEU A 1 147 ? 5.796 -16.268 19.121 1.00 73.56 147 LEU A CA 1
ATOM 1168 C C . LEU A 1 147 ? 5.722 -16.150 20.646 1.00 73.56 147 LEU A C 1
ATOM 1170 O O . LEU A 1 147 ? 5.725 -17.161 21.350 1.00 73.56 147 LEU A O 1
ATOM 1174 N N . ASP A 1 148 ? 5.626 -14.921 21.150 1.00 80.12 148 ASP A N 1
ATOM 1175 C CA . ASP A 1 148 ? 5.337 -14.678 22.563 1.00 80.12 148 ASP A CA 1
ATOM 1176 C C . ASP A 1 148 ? 3.951 -15.274 22.897 1.00 80.12 148 ASP A C 1
ATOM 1178 O O . ASP A 1 148 ? 2.965 -14.904 22.254 1.00 80.12 148 ASP A O 1
ATOM 1182 N N . PRO A 1 149 ? 3.829 -16.171 23.896 1.00 77.19 149 PRO A N 1
ATOM 1183 C CA . PRO A 1 149 ? 2.545 -16.734 24.316 1.00 77.19 149 PRO A CA 1
ATOM 1184 C C . PRO A 1 149 ? 1.503 -15.684 24.726 1.00 77.19 149 PRO A C 1
ATOM 1186 O O . PRO A 1 149 ? 0.306 -15.967 24.717 1.00 77.19 149 PRO A O 1
ATOM 1189 N N . LYS A 1 150 ? 1.942 -14.478 25.108 1.00 83.00 150 LYS A N 1
ATOM 1190 C CA . LYS A 1 150 ? 1.081 -13.343 25.472 1.00 83.00 150 LYS A CA 1
ATOM 1191 C C . LYS A 1 150 ? 0.749 -12.438 24.284 1.00 83.00 150 LYS A C 1
ATOM 1193 O O . LYS A 1 150 ? 0.038 -11.447 24.457 1.00 83.00 150 LYS A O 1
ATOM 1198 N N . MET A 1 151 ? 1.246 -12.755 23.088 1.00 84.06 151 MET A N 1
ATOM 1199 C CA . MET A 1 151 ? 1.016 -11.953 21.895 1.00 84.06 151 MET A CA 1
ATOM 1200 C C . MET A 1 151 ? -0.472 -11.928 21.543 1.00 84.06 151 MET A C 1
ATOM 1202 O O . MET A 1 151 ? -1.122 -12.956 21.348 1.00 84.06 151 MET A O 1
ATOM 1206 N N . THR A 1 152 ? -1.016 -10.721 21.434 1.00 87.44 152 THR A N 1
ATOM 1207 C CA . THR A 1 152 ? -2.389 -10.521 20.972 1.00 87.44 152 THR A CA 1
ATOM 1208 C C . THR A 1 152 ? -2.459 -10.602 19.447 1.00 87.44 152 THR A C 1
ATOM 1210 O O . THR A 1 152 ? -1.462 -10.399 18.752 1.00 87.44 152 THR A O 1
ATOM 1213 N N . VAL A 1 153 ? -3.655 -10.837 18.899 1.00 89.00 153 VAL A N 1
ATOM 1214 C CA . VAL A 1 153 ? -3.847 -10.818 17.439 1.00 89.00 153 VAL A CA 1
ATOM 1215 C C . VAL A 1 153 ? -3.510 -9.455 16.829 1.00 89.00 153 VAL A C 1
ATOM 1217 O O . VAL A 1 153 ? -2.991 -9.415 15.720 1.00 89.00 153 VAL A O 1
ATOM 1220 N N . SER A 1 154 ? -3.748 -8.341 17.535 1.00 85.44 154 SER A N 1
ATOM 1221 C CA . SER A 1 154 ? -3.379 -7.017 17.025 1.00 85.44 154 SER A CA 1
ATOM 1222 C C . SER A 1 154 ? -1.866 -6.850 16.959 1.00 85.44 154 SER A C 1
ATOM 1224 O O . SER A 1 154 ? -1.360 -6.472 15.909 1.00 85.44 154 SER A O 1
ATOM 1226 N N . THR A 1 155 ? -1.140 -7.230 18.014 1.00 85.12 155 THR A N 1
ATOM 1227 C CA . THR A 1 155 ? 0.333 -7.211 18.021 1.00 85.12 155 THR A CA 1
ATOM 1228 C C . THR A 1 155 ? 0.913 -8.128 16.940 1.00 85.12 155 THR A C 1
ATOM 1230 O O . THR A 1 155 ? 1.867 -7.766 16.252 1.00 85.12 155 THR A O 1
ATOM 1233 N N . TYR A 1 156 ? 0.317 -9.305 16.734 1.00 87.75 156 TYR A N 1
ATOM 1234 C CA . TYR A 1 156 ? 0.719 -10.206 15.655 1.00 87.75 156 TYR A CA 1
ATOM 1235 C C . TYR A 1 156 ? 0.522 -9.558 14.276 1.00 87.75 156 TYR A C 1
ATOM 1237 O O . TYR A 1 156 ? 1.437 -9.544 13.461 1.00 87.75 156 TYR A O 1
ATOM 1245 N N . LEU A 1 157 ? -0.641 -8.960 14.015 1.00 87.12 157 LEU A N 1
ATOM 1246 C CA . LEU A 1 157 ? -0.904 -8.293 12.738 1.00 87.12 157 LEU A CA 1
ATOM 1247 C C . LEU A 1 157 ? -0.019 -7.060 12.525 1.00 87.12 157 LEU A C 1
ATOM 1249 O O . LEU A 1 157 ? 0.404 -6.821 11.403 1.00 87.12 157 LEU A O 1
ATOM 1253 N N . GLU A 1 158 ? 0.293 -6.289 13.565 1.00 82.62 158 GLU A N 1
ATOM 1254 C CA . GLU A 1 158 ? 1.220 -5.152 13.467 1.00 82.62 158 GLU A CA 1
ATOM 1255 C C . GLU A 1 158 ? 2.649 -5.601 13.141 1.00 82.62 158 GLU A C 1
ATOM 1257 O O . GLU A 1 158 ? 3.323 -4.957 12.340 1.00 82.62 158 GLU A O 1
ATOM 1262 N N . THR A 1 159 ? 3.101 -6.715 13.722 1.00 82.31 159 THR A N 1
ATOM 1263 C CA . THR A 1 159 ? 4.460 -7.236 13.501 1.00 82.31 159 THR A CA 1
ATOM 1264 C C . THR A 1 159 ? 4.624 -7.949 12.165 1.00 82.31 159 THR A C 1
ATOM 1266 O O . THR A 1 159 ? 5.677 -7.826 11.547 1.00 82.31 159 THR A O 1
ATOM 1269 N N . GLN A 1 160 ? 3.600 -8.680 11.718 1.00 84.50 160 GLN A N 1
ATOM 1270 C CA . GLN A 1 160 ? 3.640 -9.440 10.468 1.00 84.50 160 GLN A CA 1
ATOM 1271 C C . GLN A 1 160 ? 3.076 -8.663 9.275 1.00 84.50 160 GLN A C 1
ATOM 1273 O O . GLN A 1 160 ? 3.154 -9.139 8.152 1.00 84.50 160 GLN A O 1
ATOM 1278 N N . CYS A 1 161 ? 2.476 -7.485 9.447 1.00 78.94 161 CYS A N 1
ATOM 1279 C CA . CYS A 1 161 ? 2.079 -6.682 8.294 1.00 78.94 161 CYS A CA 1
ATOM 1280 C C . CYS A 1 161 ? 3.326 -6.146 7.578 1.00 78.94 161 CYS A C 1
ATOM 1282 O O . CYS A 1 161 ? 4.293 -5.722 8.210 1.00 78.94 161 CYS A O 1
ATOM 1284 N N . LEU A 1 162 ? 3.281 -6.103 6.243 1.00 72.62 162 LEU A N 1
ATOM 1285 C CA . LEU A 1 162 ? 4.306 -5.435 5.442 1.00 72.62 162 LEU A CA 1
ATOM 1286 C C . LEU A 1 162 ? 4.511 -4.004 5.967 1.00 72.62 162 LEU A C 1
ATOM 1288 O O . LEU A 1 162 ? 3.571 -3.217 6.001 1.00 72.62 162 LEU A O 1
ATOM 1292 N N . GLN A 1 163 ? 5.727 -3.653 6.386 1.00 63.47 163 GLN A N 1
ATOM 1293 C CA . GLN A 1 163 ? 5.974 -2.361 7.048 1.00 63.47 163 GLN A CA 1
ATOM 1294 C C . GLN A 1 163 ? 5.847 -1.160 6.105 1.00 63.47 163 GLN A C 1
ATOM 1296 O O . GLN A 1 163 ? 5.601 -0.040 6.552 1.00 63.47 163 GLN A O 1
ATOM 1301 N N . SER A 1 164 ? 6.032 -1.373 4.802 1.00 60.97 164 SER A N 1
ATOM 1302 C CA . SER A 1 164 ? 5.916 -0.310 3.810 1.00 60.97 164 SER A CA 1
ATOM 1303 C C . SER A 1 164 ? 5.388 -0.829 2.477 1.00 60.97 164 SER A C 1
ATOM 1305 O O . SER A 1 164 ? 5.793 -1.887 1.992 1.00 60.97 164 SER A O 1
ATOM 1307 N N . PHE A 1 165 ? 4.483 -0.061 1.868 1.00 62.88 165 PHE A N 1
ATOM 1308 C CA . PHE A 1 165 ? 4.042 -0.271 0.493 1.00 62.88 165 PHE A CA 1
ATOM 1309 C C . PHE A 1 165 ? 3.891 1.061 -0.241 1.00 62.88 165 PHE A C 1
ATOM 1311 O O . PHE A 1 165 ? 3.026 1.883 0.072 1.00 62.88 165 PHE A O 1
ATOM 1318 N N . THR A 1 166 ? 4.703 1.265 -1.279 1.00 56.88 166 THR A N 1
ATOM 1319 C CA . THR A 1 166 ? 4.625 2.472 -2.106 1.00 56.88 166 THR A CA 1
ATOM 1320 C C . THR A 1 166 ? 3.507 2.342 -3.139 1.00 56.88 166 THR A C 1
ATOM 1322 O O . THR A 1 166 ? 3.719 1.912 -4.275 1.00 56.88 166 THR A O 1
ATOM 1325 N N . ALA A 1 167 ? 2.296 2.756 -2.764 1.00 58.31 167 ALA A N 1
ATOM 1326 C CA . ALA A 1 167 ? 1.175 2.806 -3.700 1.00 58.31 167 ALA A CA 1
ATOM 1327 C C . ALA A 1 167 ? 1.462 3.756 -4.896 1.00 58.31 167 ALA A C 1
ATOM 1329 O O . ALA A 1 167 ? 2.107 4.802 -4.731 1.00 58.31 167 ALA A O 1
ATOM 1330 N N . PRO A 1 168 ? 0.971 3.444 -6.113 1.00 54.75 168 PRO A N 1
ATOM 1331 C CA . PRO A 1 168 ? 0.951 4.382 -7.235 1.00 54.75 168 PRO A CA 1
ATOM 1332 C C . PRO A 1 168 ? 0.318 5.721 -6.829 1.00 54.75 168 PRO A C 1
ATOM 1334 O O . PRO A 1 168 ? -0.682 5.709 -6.115 1.00 54.75 168 PRO A O 1
ATOM 1337 N N . LYS A 1 169 ? 0.884 6.866 -7.258 1.00 52.84 169 LYS A N 1
ATOM 1338 C CA . LYS A 1 169 ? 0.370 8.196 -6.878 1.00 52.84 169 LYS A CA 1
ATOM 1339 C C . LYS A 1 169 ? -0.888 8.493 -7.695 1.00 52.84 169 LYS A C 1
ATOM 1341 O O . LYS A 1 169 ? -0.852 9.254 -8.652 1.00 52.84 169 LYS A O 1
ATOM 1346 N N . LEU A 1 170 ? -2.005 7.886 -7.324 1.00 51.84 170 LEU A N 1
ATOM 1347 C CA . LEU A 1 170 ? -3.314 8.239 -7.862 1.00 51.84 170 LEU A CA 1
ATOM 1348 C C . LEU A 1 170 ? -3.964 9.273 -6.936 1.00 51.84 170 LEU A C 1
ATOM 1350 O O . LEU A 1 170 ? -3.685 9.318 -5.737 1.00 51.84 170 LEU A O 1
ATOM 1354 N N . GLN A 1 171 ? -4.892 10.077 -7.463 1.00 45.72 171 GLN A N 1
ATOM 1355 C CA . GLN A 1 171 ? -5.707 11.026 -6.679 1.00 45.72 171 GLN A CA 1
ATOM 1356 C C . GLN A 1 171 ? -6.496 10.355 -5.522 1.00 45.72 171 GLN A C 1
ATOM 1358 O O . GLN A 1 171 ? -7.090 11.041 -4.694 1.00 45.72 171 GLN A O 1
ATOM 1363 N N . HIS A 1 172 ? -6.433 9.021 -5.403 1.00 49.44 172 HIS A N 1
ATOM 1364 C CA . HIS A 1 172 ? -7.050 8.190 -4.370 1.00 49.44 172 HIS A CA 1
ATOM 1365 C C . HIS A 1 172 ? -6.048 7.259 -3.657 1.00 49.44 172 HIS A C 1
ATOM 1367 O O . HIS A 1 172 ? -6.362 6.099 -3.392 1.00 49.44 172 HIS A O 1
ATOM 1373 N N . ASN A 1 173 ? -4.849 7.755 -3.316 1.00 50.28 173 ASN A N 1
ATOM 1374 C CA . ASN A 1 173 ? -3.827 7.012 -2.549 1.00 50.28 173 ASN A CA 1
ATOM 1375 C C . ASN A 1 173 ? -4.388 6.258 -1.326 1.00 50.28 173 ASN A C 1
ATOM 1377 O O . ASN A 1 173 ? -3.869 5.216 -0.952 1.00 50.28 173 ASN A O 1
ATOM 1381 N N . LEU A 1 174 ? -5.451 6.775 -0.706 1.00 50.91 174 LEU A N 1
ATOM 1382 C CA . LEU A 1 174 ? -6.041 6.227 0.516 1.00 50.91 174 LEU A CA 1
ATOM 1383 C C . LEU A 1 174 ? -6.904 4.977 0.282 1.00 50.91 174 LEU A C 1
ATOM 1385 O O . LEU A 1 174 ? -7.015 4.158 1.186 1.00 50.91 174 LEU A O 1
ATOM 1389 N N . THR A 1 175 ? -7.484 4.792 -0.909 1.00 51.12 175 THR A N 1
ATOM 1390 C CA . THR A 1 175 ? -8.285 3.594 -1.230 1.00 51.12 175 THR A CA 1
ATOM 1391 C C . THR A 1 175 ? -7.388 2.376 -1.443 1.00 51.12 175 THR A C 1
ATOM 1393 O O . THR A 1 175 ? -7.730 1.283 -1.012 1.00 51.12 175 THR A O 1
ATOM 1396 N N . TYR A 1 176 ? -6.196 2.582 -2.011 1.00 52.06 176 TYR A N 1
ATOM 1397 C CA . TYR A 1 176 ? -5.180 1.536 -2.182 1.00 52.06 176 TYR A CA 1
ATOM 1398 C C . TYR A 1 176 ? -4.473 1.131 -0.876 1.00 52.06 176 TYR A C 1
ATOM 1400 O O . TYR A 1 176 ? -3.774 0.128 -0.864 1.00 52.06 176 TYR A O 1
ATOM 1408 N N . ARG A 1 177 ? -4.617 1.905 0.211 1.00 58.69 177 ARG A N 1
ATOM 1409 C CA . ARG A 1 177 ? -3.854 1.732 1.468 1.00 58.69 177 ARG A CA 1
ATOM 1410 C C . ARG A 1 177 ? -4.667 1.169 2.635 1.00 58.69 177 ARG A C 1
ATOM 1412 O O . ARG A 1 177 ? -4.136 1.005 3.732 1.00 58.69 177 ARG A O 1
ATOM 1419 N N . LYS A 1 178 ? -5.953 0.866 2.422 1.00 61.91 178 LYS A N 1
ATOM 1420 C CA . LYS A 1 178 ? -6.786 0.211 3.447 1.00 61.91 178 LYS A CA 1
ATOM 1421 C C . LYS A 1 178 ? -6.386 -1.245 3.707 1.00 61.91 178 LYS A C 1
ATOM 1423 O O . LYS A 1 178 ? -6.705 -1.750 4.774 1.00 61.91 178 LYS A O 1
ATOM 1428 N N . GLY A 1 179 ? -5.640 -1.848 2.786 1.00 57.75 179 GLY A N 1
ATOM 1429 C CA . GLY A 1 179 ? -5.054 -3.179 2.888 1.00 57.75 179 GLY A CA 1
ATOM 1430 C C . GLY A 1 179 ? -4.288 -3.521 1.611 1.00 57.75 179 GLY A C 1
ATOM 1431 O O . GLY A 1 179 ? -4.513 -2.892 0.573 1.00 57.75 179 GLY A O 1
ATOM 1432 N N . CYS A 1 180 ? -3.385 -4.499 1.671 1.00 65.81 180 CYS A N 1
ATOM 1433 C CA . CYS A 1 180 ? -2.818 -5.118 0.470 1.00 65.81 180 CYS A CA 1
ATOM 1434 C C . CYS A 1 180 ? -3.634 -6.378 0.213 1.00 65.81 180 CYS A C 1
ATOM 1436 O O . CYS A 1 180 ? -3.475 -7.333 0.962 1.00 65.81 180 CYS A O 1
ATOM 1438 N N . GLN A 1 181 ? -4.538 -6.368 -0.771 1.00 73.81 181 GLN A N 1
ATOM 1439 C CA . GLN A 1 181 ? -5.560 -7.410 -0.891 1.00 73.81 181 GLN A CA 1
ATOM 1440 C C . GLN A 1 181 ? -5.349 -8.294 -2.118 1.00 73.81 181 GLN A C 1
ATOM 1442 O O . GLN A 1 181 ? -5.459 -7.853 -3.264 1.00 73.81 181 GLN A O 1
ATOM 1447 N N . PHE A 1 182 ? -5.092 -9.576 -1.875 1.00 81.56 182 PHE A N 1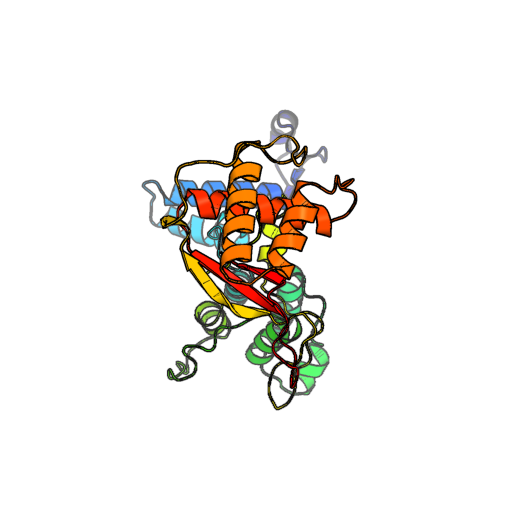
ATOM 1448 C CA . PHE A 1 182 ? -5.268 -10.613 -2.880 1.00 81.56 182 PHE A CA 1
ATOM 1449 C C . PHE A 1 182 ? -6.728 -10.681 -3.353 1.00 81.56 182 PHE A C 1
ATOM 1451 O O . PHE A 1 182 ? -7.669 -10.615 -2.564 1.00 81.56 182 PHE A O 1
ATOM 1458 N N . MET A 1 183 ? -6.919 -10.880 -4.657 1.00 80.69 183 MET A N 1
ATOM 1459 C CA . MET A 1 183 ? -8.243 -10.999 -5.268 1.00 80.69 183 MET A CA 1
ATOM 1460 C C . MET A 1 183 ? -8.733 -12.450 -5.239 1.00 80.69 183 MET A C 1
ATOM 1462 O O . MET A 1 183 ? -8.004 -13.370 -5.598 1.00 80.69 183 MET A O 1
ATOM 1466 N N . HIS A 1 184 ? -10.007 -12.659 -4.901 1.00 84.00 184 HIS A N 1
ATOM 1467 C CA . HIS A 1 184 ? -10.646 -13.986 -4.909 1.00 84.00 184 HIS A CA 1
ATOM 1468 C C . HIS A 1 184 ? -9.914 -15.034 -4.056 1.00 84.00 184 HIS A C 1
ATOM 1470 O O . HIS A 1 184 ? -9.610 -16.130 -4.526 1.00 84.00 184 HIS A O 1
ATOM 1476 N N . VAL A 1 185 ? -9.646 -14.696 -2.795 1.00 89.50 185 VAL A N 1
ATOM 1477 C CA . VAL A 1 185 ? -8.946 -15.594 -1.874 1.00 89.50 185 VAL A CA 1
ATOM 1478 C C . VAL A 1 185 ? -9.787 -16.808 -1.481 1.00 89.50 185 VAL A C 1
ATOM 1480 O O . VAL A 1 185 ? -10.965 -16.702 -1.145 1.00 89.50 185 VAL A O 1
ATOM 1483 N N . GLU A 1 186 ? -9.148 -17.970 -1.466 1.00 90.12 186 GLU A N 1
ATOM 1484 C CA . GLU A 1 186 ? -9.612 -19.222 -0.877 1.00 90.12 186 GLU A CA 1
ATOM 1485 C C . GLU A 1 186 ? -8.523 -19.723 0.082 1.00 90.12 186 GLU A C 1
ATOM 1487 O O . GLU A 1 186 ? -7.348 -19.771 -0.281 1.00 90.12 186 GLU A O 1
ATOM 1492 N N . LEU A 1 187 ? -8.897 -20.095 1.308 1.00 87.25 187 LEU A N 1
ATOM 1493 C CA . LEU A 1 187 ? -7.978 -20.770 2.225 1.00 87.25 187 LEU A CA 1
ATOM 1494 C C . LEU A 1 187 ? -8.017 -22.270 1.934 1.00 87.25 187 LEU A C 1
ATOM 1496 O O . LEU A 1 187 ? -9.087 -22.875 1.943 1.00 87.25 187 LEU A O 1
ATOM 1500 N N . GLY A 1 188 ? -6.857 -22.859 1.667 1.00 86.00 188 GLY A N 1
ATOM 1501 C CA . GLY A 1 188 ? -6.678 -24.296 1.499 1.00 86.00 188 GLY A CA 1
ATOM 1502 C C . GLY A 1 188 ? -5.647 -24.848 2.478 1.00 86.00 188 GLY A C 1
ATOM 1503 O O . GLY A 1 188 ? -4.927 -24.100 3.135 1.00 86.00 188 GLY A O 1
ATOM 1504 N N . ALA A 1 189 ? -5.537 -26.176 2.543 1.00 85.00 189 ALA A N 1
ATOM 1505 C CA . ALA A 1 189 ? -4.595 -26.851 3.443 1.00 85.00 189 ALA A CA 1
ATOM 1506 C C . ALA A 1 189 ? -3.122 -26.478 3.176 1.00 85.00 189 ALA A C 1
ATOM 1508 O O . ALA A 1 189 ? -2.300 -26.510 4.081 1.00 85.00 189 ALA A O 1
ATOM 1509 N N . LEU A 1 190 ? -2.802 -26.103 1.933 1.00 83.44 190 LEU A N 1
ATOM 1510 C CA . LEU A 1 190 ? -1.460 -25.698 1.503 1.00 83.44 190 LEU A CA 1
ATOM 1511 C C . LEU A 1 190 ? -1.225 -24.178 1.588 1.00 83.44 190 LEU A C 1
ATOM 1513 O O . LEU A 1 190 ? -0.172 -23.705 1.170 1.00 83.44 190 LEU A O 1
ATOM 1517 N N . GLY A 1 191 ? -2.198 -23.410 2.086 1.00 84.25 191 GLY A N 1
ATOM 1518 C CA . GLY A 1 191 ? -2.109 -21.958 2.230 1.00 84.25 191 GLY A CA 1
ATOM 1519 C C . GLY A 1 191 ? -3.176 -21.195 1.445 1.00 84.25 191 GLY A C 1
ATOM 1520 O O . GLY A 1 191 ? -4.297 -21.663 1.246 1.00 84.25 191 GLY A O 1
ATOM 1521 N N . ILE A 1 192 ? -2.829 -19.980 1.023 1.00 85.88 192 ILE A N 1
ATOM 1522 C CA . ILE A 1 192 ? -3.739 -19.062 0.332 1.00 85.88 192 ILE A CA 1
ATOM 1523 C C . ILE A 1 192 ? -3.733 -19.356 -1.167 1.00 85.88 192 ILE A C 1
ATOM 1525 O O . ILE A 1 192 ? -2.700 -19.287 -1.830 1.00 85.88 192 ILE A O 1
ATOM 1529 N N . LYS A 1 193 ? -4.915 -19.615 -1.720 1.00 88.81 193 LYS A N 1
ATOM 1530 C CA . LYS A 1 193 ? -5.155 -19.664 -3.159 1.00 88.81 193 LYS A CA 1
ATOM 1531 C C . LYS A 1 193 ? -5.818 -18.361 -3.588 1.00 88.81 193 LYS A C 1
ATOM 1533 O O . LYS A 1 193 ? -6.764 -17.898 -2.963 1.00 88.81 193 LYS A O 1
ATOM 1538 N N . THR A 1 194 ? -5.310 -17.759 -4.653 1.00 88.00 194 THR A N 1
ATOM 1539 C CA . THR A 1 194 ? -5.752 -16.456 -5.163 1.00 88.00 194 THR A CA 1
ATOM 1540 C C . THR A 1 194 ? -5.696 -16.447 -6.689 1.00 88.00 194 THR A C 1
ATOM 1542 O O . THR A 1 194 ? -5.127 -17.359 -7.298 1.00 88.00 194 THR A O 1
ATOM 1545 N N . ARG A 1 195 ? -6.299 -15.440 -7.326 1.00 83.50 195 ARG A N 1
ATOM 1546 C CA . ARG A 1 195 ? -6.228 -15.229 -8.778 1.00 83.50 195 ARG A CA 1
ATOM 1547 C C . ARG A 1 195 ? -5.525 -13.912 -9.074 1.00 83.50 195 ARG A C 1
ATOM 1549 O O . ARG A 1 195 ? -5.794 -12.899 -8.438 1.00 83.50 195 ARG A O 1
ATOM 1556 N N . GLY A 1 196 ? -4.657 -13.911 -10.079 1.00 81.56 196 GLY A N 1
ATOM 1557 C CA . GLY A 1 196 ? -3.965 -12.702 -10.500 1.00 81.56 196 GLY A CA 1
ATOM 1558 C C . GLY A 1 196 ? -2.784 -12.981 -11.413 1.00 81.56 196 GLY A C 1
ATOM 1559 O O . GLY A 1 196 ? -2.618 -14.082 -11.938 1.00 81.56 196 GLY A O 1
ATOM 1560 N N . HIS A 1 197 ? -1.968 -11.952 -11.605 1.00 81.88 197 HIS A N 1
ATOM 1561 C CA . HIS A 1 197 ? -0.731 -12.031 -12.367 1.00 81.88 197 HIS A CA 1
ATOM 1562 C C . HIS A 1 197 ? 0.446 -12.084 -11.405 1.00 81.88 197 HIS A C 1
ATOM 1564 O O . HIS A 1 197 ? 0.632 -11.178 -10.595 1.00 81.88 197 HIS A O 1
ATOM 1570 N N . ILE A 1 198 ? 1.235 -13.149 -11.510 1.00 83.50 198 ILE A N 1
ATOM 1571 C CA . ILE A 1 198 ? 2.512 -13.260 -10.815 1.00 83.50 198 ILE A CA 1
ATOM 1572 C C . ILE A 1 198 ? 3.584 -12.825 -11.800 1.00 83.50 198 ILE A C 1
ATOM 1574 O O . ILE A 1 198 ? 3.637 -13.313 -12.929 1.00 83.50 198 ILE A O 1
ATOM 1578 N N . TRP A 1 199 ? 4.420 -11.890 -11.372 1.00 86.19 199 TRP A N 1
ATOM 1579 C CA . TRP A 1 199 ? 5.543 -11.410 -12.158 1.00 86.19 199 TRP A CA 1
ATOM 1580 C C . TRP A 1 199 ? 6.822 -12.042 -11.636 1.00 86.19 199 TRP A C 1
ATOM 1582 O O . TRP A 1 199 ? 7.157 -11.908 -10.463 1.00 86.19 199 TRP A O 1
ATOM 1592 N N . GLU A 1 200 ? 7.545 -12.713 -12.520 1.00 89.06 200 GLU A N 1
ATOM 1593 C CA . GLU A 1 200 ? 8.913 -13.123 -12.254 1.00 89.06 200 GLU A CA 1
ATOM 1594 C C . GLU A 1 200 ? 9.836 -11.932 -12.523 1.00 89.06 200 GLU A C 1
ATOM 1596 O O . GLU A 1 200 ? 9.838 -11.361 -13.622 1.00 89.06 200 GLU A O 1
ATOM 1601 N N . LEU A 1 201 ? 10.604 -11.552 -11.504 1.00 90.44 201 LEU A N 1
ATOM 1602 C CA . LEU A 1 201 ? 11.617 -10.510 -11.599 1.00 90.44 201 LEU A CA 1
ATOM 1603 C C . LEU A 1 201 ? 12.900 -11.099 -12.180 1.00 90.44 201 LEU A C 1
ATOM 1605 O O . LEU A 1 201 ? 13.395 -12.120 -11.714 1.00 90.44 201 LEU A O 1
ATOM 1609 N N . GLY A 1 202 ? 13.440 -10.439 -13.196 1.00 89.88 202 GLY A N 1
ATOM 1610 C CA . GLY A 1 202 ? 14.630 -10.881 -13.901 1.00 89.88 202 GLY A CA 1
ATOM 1611 C C . GLY A 1 202 ? 15.717 -9.819 -13.928 1.00 89.88 202 GLY A C 1
ATOM 1612 O O . GLY A 1 202 ? 16.148 -9.294 -12.903 1.00 89.88 202 GLY A O 1
ATOM 1613 N N . LYS A 1 203 ? 16.213 -9.532 -15.133 1.00 92.50 203 LYS A N 1
ATOM 1614 C CA . LYS A 1 203 ? 17.412 -8.713 -15.336 1.00 92.50 203 LYS A CA 1
ATOM 1615 C C . LYS A 1 203 ? 17.279 -7.309 -14.740 1.00 92.50 203 LYS A C 1
ATOM 1617 O O . LYS A 1 203 ? 16.290 -6.618 -14.971 1.00 92.50 203 LYS A O 1
ATOM 1622 N N . ILE A 1 204 ? 18.337 -6.862 -14.066 1.00 96.06 204 ILE A N 1
ATOM 1623 C CA . ILE A 1 204 ? 18.456 -5.503 -13.533 1.00 96.06 204 ILE A CA 1
ATOM 1624 C C . ILE A 1 204 ? 19.192 -4.610 -14.540 1.00 96.06 204 ILE A C 1
ATOM 1626 O O . ILE A 1 204 ? 20.260 -4.956 -15.048 1.00 96.06 204 ILE A O 1
ATOM 1630 N N . ILE A 1 205 ? 18.635 -3.433 -14.802 1.00 95.81 205 ILE A N 1
ATOM 1631 C CA . ILE A 1 205 ? 19.220 -2.357 -15.597 1.00 95.81 205 ILE A CA 1
ATOM 1632 C C . ILE A 1 205 ? 19.657 -1.236 -14.652 1.00 95.81 205 ILE A C 1
ATOM 1634 O O . ILE A 1 205 ? 18.860 -0.654 -13.916 1.00 95.81 205 ILE A O 1
ATOM 1638 N N . TYR A 1 206 ? 20.945 -0.905 -14.697 1.00 94.81 206 TYR A N 1
ATOM 1639 C CA . TYR A 1 206 ? 21.537 0.164 -13.895 1.00 94.81 206 TYR A CA 1
ATOM 1640 C C . TYR A 1 206 ? 21.489 1.487 -14.662 1.00 94.81 206 TYR A C 1
ATOM 1642 O O . TYR A 1 206 ? 22.355 1.763 -15.494 1.00 94.81 206 TYR A O 1
ATOM 1650 N N . THR A 1 207 ? 20.492 2.322 -14.369 1.00 95.19 207 THR A N 1
ATOM 1651 C CA . THR A 1 207 ? 20.253 3.568 -15.122 1.00 95.19 207 THR A CA 1
ATOM 1652 C C . THR A 1 207 ? 21.326 4.635 -14.907 1.00 95.19 207 THR A C 1
ATOM 1654 O O . THR A 1 207 ? 21.536 5.460 -15.785 1.00 95.19 207 THR A O 1
ATOM 1657 N N . ARG A 1 208 ? 22.111 4.561 -13.821 1.00 93.12 208 ARG A N 1
ATOM 1658 C CA . ARG A 1 208 ? 23.298 5.420 -13.602 1.00 93.12 208 ARG A CA 1
ATOM 1659 C C . ARG A 1 208 ? 24.328 5.342 -14.728 1.00 93.12 208 ARG A C 1
ATOM 1661 O O . ARG A 1 208 ? 25.136 6.246 -14.880 1.00 93.12 208 ARG A O 1
ATOM 1668 N N . ARG A 1 209 ? 24.323 4.243 -15.489 1.00 90.44 209 ARG A N 1
ATOM 1669 C CA . ARG A 1 209 ? 25.219 4.024 -16.632 1.00 90.44 209 ARG A CA 1
ATOM 1670 C C . ARG A 1 209 ? 24.650 4.572 -17.941 1.00 90.44 209 ARG A C 1
ATOM 1672 O O . ARG A 1 209 ? 25.258 4.393 -18.992 1.00 90.44 209 ARG 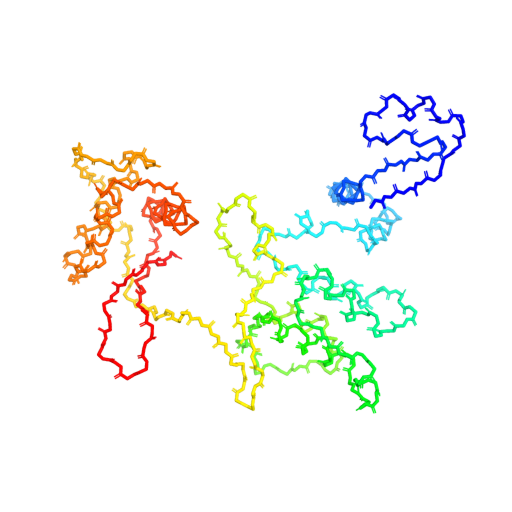A O 1
ATOM 1679 N N . PHE A 1 210 ? 23.462 5.173 -17.914 1.00 92.50 210 PHE A N 1
ATOM 1680 C CA . PHE A 1 210 ? 22.868 5.755 -19.107 1.00 92.50 210 PHE A CA 1
ATOM 1681 C C . PHE A 1 210 ? 23.644 7.013 -19.491 1.00 92.50 210 PHE A C 1
ATOM 1683 O O . PHE A 1 210 ? 24.073 7.785 -18.638 1.00 92.50 210 PHE A O 1
ATOM 1690 N N . SER A 1 211 ? 23.809 7.224 -20.795 1.00 86.50 211 SER A N 1
ATOM 1691 C CA . SER A 1 211 ? 24.470 8.424 -21.306 1.00 86.50 211 SER A CA 1
ATOM 1692 C C . SER A 1 211 ? 23.739 9.692 -20.853 1.00 86.50 211 SER A C 1
ATOM 1694 O O . SER A 1 211 ? 22.506 9.747 -20.825 1.00 86.50 211 SER A O 1
ATOM 1696 N N . MET A 1 212 ? 24.497 10.746 -20.565 1.00 83.62 212 MET A N 1
ATOM 1697 C CA . MET A 1 212 ? 23.928 12.082 -20.364 1.00 83.62 212 MET A CA 1
ATOM 1698 C C . MET A 1 212 ? 23.374 12.668 -21.673 1.00 83.62 212 MET A C 1
ATOM 1700 O O . MET A 1 212 ? 22.513 13.543 -21.643 1.00 83.62 212 MET A O 1
ATOM 1704 N N . HIS A 1 213 ? 23.813 12.154 -22.828 1.00 87.44 213 HIS A N 1
ATOM 1705 C CA . HIS A 1 213 ? 23.345 12.601 -24.136 1.00 87.44 213 HIS A CA 1
ATOM 1706 C C . HIS A 1 213 ? 21.951 12.049 -24.435 1.00 87.44 213 HIS A C 1
ATOM 1708 O O . HIS A 1 213 ? 21.754 10.840 -24.603 1.00 87.44 213 HIS A O 1
ATOM 1714 N N . LEU A 1 214 ? 20.983 12.958 -24.534 1.00 89.12 214 LEU A N 1
ATOM 1715 C CA . LEU A 1 214 ? 19.594 12.622 -24.810 1.00 89.12 214 LEU A CA 1
ATOM 1716 C C . LEU A 1 214 ? 19.339 12.476 -26.317 1.00 89.12 214 LEU A C 1
ATOM 1718 O O . LEU A 1 214 ? 19.852 13.261 -27.119 1.00 89.12 214 LEU A O 1
ATOM 1722 N N . PRO A 1 215 ? 18.525 11.490 -26.735 1.00 87.56 215 PRO A N 1
ATOM 1723 C CA . PRO A 1 215 ? 18.153 11.343 -28.135 1.00 87.56 215 PRO A CA 1
ATOM 1724 C C . PRO A 1 215 ? 17.345 12.554 -28.624 1.00 87.56 215 PRO A C 1
ATOM 1726 O O . PRO A 1 215 ? 16.482 13.074 -27.918 1.00 87.56 215 PRO A O 1
ATOM 1729 N N . ARG A 1 216 ? 17.584 12.984 -29.868 1.00 85.69 216 ARG A N 1
ATOM 1730 C CA . ARG A 1 216 ? 16.704 13.948 -30.544 1.00 85.69 216 ARG A CA 1
ATOM 1731 C C . ARG A 1 216 ? 15.395 13.256 -30.919 1.00 85.69 216 ARG A C 1
ATOM 1733 O O . ARG A 1 216 ? 15.428 12.163 -31.482 1.00 85.69 216 ARG A O 1
ATOM 1740 N N . LEU A 1 217 ? 14.262 13.891 -30.622 1.00 83.00 217 LEU A N 1
ATOM 1741 C CA . LEU A 1 217 ? 12.929 13.369 -30.928 1.00 83.00 217 LEU A CA 1
ATOM 1742 C C . LEU A 1 217 ? 12.214 14.287 -31.914 1.00 83.00 217 LEU A C 1
ATOM 1744 O O . LEU A 1 217 ? 12.224 15.502 -31.741 1.00 83.00 217 LEU A O 1
ATOM 1748 N N . ARG A 1 218 ? 11.607 13.689 -32.946 1.00 71.25 218 ARG A N 1
ATOM 1749 C CA . ARG A 1 218 ? 10.775 14.390 -33.941 1.00 71.25 218 ARG A CA 1
ATOM 1750 C C . ARG A 1 218 ? 9.283 14.294 -33.620 1.00 71.25 218 ARG A C 1
ATOM 1752 O O . ARG A 1 218 ? 8.530 15.205 -33.931 1.00 71.25 218 ARG A O 1
ATOM 1759 N N . SER A 1 219 ? 8.876 13.208 -32.972 1.00 71.88 219 SER A N 1
ATOM 1760 C CA . SER A 1 219 ? 7.523 12.961 -32.483 1.00 71.88 219 SER A CA 1
ATOM 1761 C C . SER A 1 219 ? 7.582 12.561 -31.012 1.00 71.88 219 SER A C 1
ATOM 1763 O O . SER A 1 219 ? 8.611 12.084 -30.522 1.00 71.88 219 SER A O 1
ATOM 1765 N N . ARG A 1 220 ? 6.493 12.808 -30.284 1.00 75.75 220 ARG A N 1
ATOM 1766 C CA . ARG A 1 220 ? 6.403 12.496 -28.859 1.00 75.75 220 ARG A CA 1
ATOM 1767 C C . ARG A 1 220 ? 4.974 12.225 -28.439 1.00 75.75 220 ARG A C 1
ATOM 1769 O O . ARG A 1 220 ? 4.028 12.736 -29.036 1.00 75.75 220 ARG A O 1
ATOM 1776 N N . HIS A 1 221 ? 4.856 11.518 -27.331 1.00 78.31 221 HIS A N 1
ATOM 1777 C CA . HIS A 1 221 ? 3.605 11.379 -26.624 1.00 78.31 221 HIS A CA 1
ATOM 1778 C C . HIS A 1 221 ? 3.143 12.743 -26.082 1.00 78.31 221 HIS A C 1
ATOM 1780 O O . HIS A 1 221 ? 3.885 13.401 -25.353 1.00 78.31 221 HIS A O 1
ATOM 1786 N N . MET A 1 222 ? 1.913 13.170 -26.391 1.00 78.56 222 MET A N 1
ATOM 1787 C CA . MET A 1 222 ? 1.434 14.525 -26.057 1.00 78.56 222 MET A CA 1
ATOM 1788 C C . MET A 1 222 ? 1.400 14.818 -24.549 1.00 78.56 222 MET A C 1
ATOM 1790 O O . MET A 1 222 ? 1.609 15.953 -24.133 1.00 78.56 222 MET A O 1
ATOM 1794 N N . ARG A 1 223 ? 1.158 13.794 -23.719 1.00 84.50 223 ARG A N 1
ATOM 1795 C CA . ARG A 1 223 ? 1.026 13.931 -22.252 1.00 84.50 223 ARG A CA 1
ATOM 1796 C C . ARG A 1 223 ? 2.314 13.659 -21.467 1.00 84.50 223 ARG A C 1
ATOM 1798 O O . ARG A 1 223 ? 2.277 13.631 -20.236 1.00 84.50 223 ARG A O 1
ATOM 1805 N N . LEU A 1 224 ? 3.422 13.416 -22.168 1.00 87.12 224 LEU A N 1
ATOM 1806 C CA . LEU A 1 224 ? 4.756 13.327 -21.580 1.00 87.12 224 LEU A CA 1
ATOM 1807 C C . LEU A 1 224 ? 5.558 14.576 -21.963 1.00 87.12 224 LEU A C 1
ATOM 1809 O O . LEU A 1 224 ? 5.475 15.093 -23.083 1.00 87.12 224 LEU A O 1
ATOM 1813 N N . SER A 1 225 ? 6.372 15.058 -21.033 1.00 90.12 225 SER A N 1
ATOM 1814 C CA . SER A 1 225 ? 7.377 16.071 -21.333 1.00 90.12 225 SER A CA 1
ATOM 1815 C C . SER A 1 225 ? 8.378 15.540 -22.365 1.00 90.12 225 SER A C 1
ATOM 1817 O O . SER A 1 225 ? 8.569 14.330 -22.532 1.00 90.12 225 SER A O 1
ATOM 1819 N N . LEU A 1 226 ? 9.038 16.462 -23.074 1.00 90.38 226 LEU A N 1
ATOM 1820 C CA . LEU A 1 226 ? 10.100 16.105 -24.015 1.00 90.38 226 LEU A CA 1
ATOM 1821 C C . LEU A 1 226 ? 11.186 15.279 -23.313 1.00 90.38 226 LEU A C 1
ATOM 1823 O O . LEU A 1 226 ? 11.604 14.246 -23.828 1.00 90.38 226 LEU A O 1
ATOM 1827 N N . TYR A 1 227 ? 11.573 15.700 -22.111 1.00 91.19 227 TYR A N 1
ATOM 1828 C CA . TYR A 1 227 ? 12.598 15.044 -21.313 1.00 91.19 227 TYR A CA 1
ATOM 1829 C C . TYR A 1 227 ? 12.206 13.616 -20.898 1.00 91.19 227 TYR A C 1
ATOM 1831 O O . TYR A 1 227 ? 13.000 12.690 -21.070 1.00 91.19 227 TYR A O 1
ATOM 1839 N N . GLU A 1 228 ? 10.968 13.398 -20.436 1.00 93.88 228 GLU A N 1
ATOM 1840 C CA . GLU A 1 228 ? 10.465 12.050 -20.123 1.00 93.88 228 GLU A CA 1
ATOM 1841 C C . GLU A 1 228 ? 10.494 11.145 -21.361 1.00 93.88 228 GLU A C 1
ATOM 1843 O O . GLU A 1 228 ? 11.011 10.029 -21.300 1.00 93.88 228 GLU A O 1
ATOM 1848 N N . CYS A 1 229 ? 10.024 11.640 -22.514 1.00 93.38 229 CYS A N 1
ATOM 1849 C CA . CYS A 1 229 ? 10.095 10.891 -23.771 1.00 93.38 229 CYS A CA 1
ATOM 1850 C C . CYS A 1 229 ? 11.542 10.533 -24.136 1.00 93.38 229 CYS A C 1
ATOM 1852 O O . CYS A 1 229 ? 11.819 9.403 -24.533 1.00 93.38 229 CYS A O 1
ATOM 1854 N N . GLN A 1 230 ? 12.483 11.468 -23.982 1.00 93.94 230 GLN A N 1
ATOM 1855 C CA . GLN A 1 230 ? 13.895 11.233 -24.289 1.00 93.94 230 GLN A CA 1
ATOM 1856 C C . GLN A 1 230 ? 14.507 10.143 -23.405 1.00 93.94 230 GLN A C 1
ATOM 1858 O O . GLN A 1 230 ? 15.229 9.283 -23.917 1.00 93.94 230 GLN A O 1
ATOM 1863 N N . ARG A 1 231 ? 14.188 10.133 -22.103 1.00 95.31 231 ARG A N 1
ATOM 1864 C CA . ARG A 1 231 ? 14.625 9.078 -21.175 1.00 95.31 231 ARG A CA 1
ATOM 1865 C C . ARG A 1 231 ? 14.032 7.718 -21.526 1.00 95.31 231 ARG A C 1
ATOM 1867 O O . ARG A 1 231 ? 14.758 6.724 -21.535 1.00 95.31 231 ARG A O 1
ATOM 1874 N N . LEU A 1 232 ? 12.755 7.660 -21.891 1.00 95.44 232 LEU A N 1
ATOM 1875 C CA . LEU A 1 232 ? 12.126 6.404 -22.305 1.00 95.44 232 LEU A CA 1
ATOM 1876 C C . LEU A 1 232 ? 12.688 5.890 -23.641 1.00 95.44 232 LEU A C 1
ATOM 1878 O O . LEU A 1 232 ? 12.955 4.699 -23.771 1.00 95.44 232 LEU A O 1
ATOM 1882 N N . VAL A 1 233 ? 12.974 6.762 -24.613 1.00 95.25 233 VAL A N 1
ATOM 1883 C CA . VAL A 1 233 ? 13.641 6.359 -25.868 1.00 95.25 233 VAL A CA 1
ATOM 1884 C C . VAL A 1 233 ? 15.076 5.888 -25.622 1.00 95.25 233 VAL A C 1
ATOM 1886 O O . VAL A 1 233 ? 15.552 4.958 -26.275 1.00 95.25 233 VAL A O 1
ATOM 1889 N N . GLN A 1 234 ? 15.780 6.490 -24.666 1.0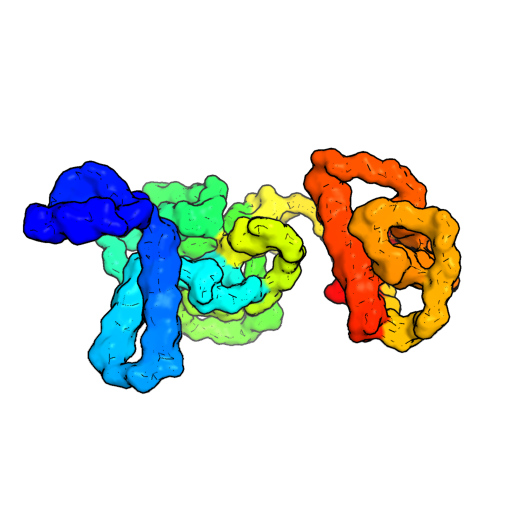0 95.25 234 GLN A N 1
ATOM 1890 C CA . GLN A 1 234 ? 17.083 5.992 -24.235 1.00 95.25 234 GLN A CA 1
ATOM 1891 C C . GLN A 1 234 ? 16.974 4.573 -23.659 1.00 95.25 234 GLN A C 1
ATOM 1893 O O . GLN A 1 234 ? 17.753 3.700 -24.045 1.00 95.25 234 GLN A O 1
ATOM 1898 N N . LEU A 1 235 ? 15.975 4.318 -22.812 1.00 96.31 235 LEU A N 1
ATOM 1899 C CA . LEU A 1 235 ? 15.681 2.982 -22.296 1.00 96.31 235 LEU A CA 1
ATOM 1900 C C . LEU A 1 235 ? 15.357 1.986 -23.423 1.00 96.31 235 LEU A C 1
ATOM 1902 O O . LEU A 1 235 ? 15.901 0.886 -23.422 1.00 96.31 235 LEU A O 1
ATOM 1906 N N . VAL A 1 236 ? 14.557 2.373 -24.424 1.00 96.19 236 VAL A N 1
ATOM 1907 C CA . VAL A 1 236 ? 14.275 1.549 -25.619 1.00 96.19 236 VAL A CA 1
ATOM 1908 C C . VAL A 1 236 ? 15.566 1.117 -26.317 1.00 96.19 236 VAL A C 1
ATOM 1910 O O . VAL A 1 236 ? 15.718 -0.056 -26.656 1.00 96.19 236 VAL A O 1
ATOM 1913 N N . LYS A 1 237 ? 16.520 2.038 -26.518 1.00 95.25 237 LYS A N 1
ATOM 1914 C CA . LYS A 1 237 ? 17.818 1.711 -27.133 1.00 95.25 237 LYS A CA 1
ATOM 1915 C C . LYS A 1 237 ? 18.585 0.686 -26.300 1.00 95.25 237 LYS A C 1
ATOM 1917 O O . LYS A 1 237 ? 19.046 -0.307 -26.851 1.00 95.25 237 LYS A O 1
ATOM 1922 N N . VAL A 1 238 ? 18.661 0.894 -24.984 1.00 95.38 238 VAL A N 1
ATOM 1923 C CA . VAL A 1 238 ? 19.328 -0.035 -24.057 1.00 95.38 238 VAL A CA 1
ATOM 1924 C C . VAL A 1 238 ? 18.678 -1.418 -24.108 1.00 95.38 238 VAL A C 1
ATOM 1926 O O . VAL A 1 238 ? 19.378 -2.417 -24.241 1.00 95.38 238 VAL A O 1
ATOM 1929 N N . LEU A 1 239 ? 17.348 -1.495 -24.069 1.00 96.19 239 LEU A N 1
ATOM 1930 C CA . LEU A 1 239 ? 16.616 -2.759 -24.149 1.00 96.19 239 LEU A CA 1
ATOM 1931 C C . LEU A 1 239 ? 16.895 -3.509 -25.456 1.00 96.19 239 LEU A C 1
ATOM 1933 O O . LEU A 1 239 ? 17.126 -4.717 -25.417 1.00 96.19 239 LEU A O 1
ATOM 1937 N N . ARG A 1 240 ? 16.946 -2.806 -26.595 1.00 95.88 240 ARG A N 1
ATOM 1938 C CA . ARG A 1 240 ? 17.308 -3.403 -27.893 1.00 95.88 240 ARG A CA 1
ATOM 1939 C C . ARG A 1 240 ? 18.727 -3.961 -27.891 1.00 95.88 240 ARG A C 1
ATOM 1941 O O . ARG A 1 240 ? 18.913 -5.094 -28.326 1.00 95.88 240 ARG A O 1
ATOM 1948 N N . THR A 1 241 ? 19.697 -3.214 -27.359 1.00 94.62 241 THR A N 1
ATOM 1949 C CA . THR A 1 241 ? 21.088 -3.681 -27.221 1.00 94.62 241 THR A CA 1
ATOM 1950 C C . THR A 1 241 ? 21.185 -4.924 -26.337 1.00 94.62 241 THR A C 1
ATOM 1952 O O . THR A 1 241 ? 21.980 -5.814 -26.609 1.00 94.62 241 THR A O 1
ATOM 1955 N N . LEU A 1 242 ? 20.348 -5.021 -25.301 1.00 93.25 242 LEU A N 1
ATOM 1956 C CA . LEU A 1 242 ? 20.298 -6.177 -24.401 1.00 93.25 242 LEU A CA 1
ATOM 1957 C C . LEU A 1 242 ? 19.471 -7.357 -24.948 1.00 93.25 242 LEU A C 1
ATOM 1959 O O . LEU A 1 242 ? 19.315 -8.348 -24.238 1.00 93.25 242 LEU A O 1
ATOM 1963 N N . GLY A 1 243 ? 18.935 -7.261 -26.170 1.00 93.75 243 GLY A N 1
ATOM 1964 C CA . GLY A 1 243 ? 18.136 -8.313 -26.807 1.00 93.75 243 GLY A CA 1
ATOM 1965 C C . GLY A 1 243 ? 16.663 -8.360 -26.380 1.00 93.75 243 GLY A C 1
ATOM 1966 O O . GLY A 1 243 ? 15.931 -9.253 -26.794 1.00 93.75 243 GLY A O 1
ATOM 1967 N N . HIS A 1 244 ? 16.181 -7.397 -25.593 1.00 94.62 244 HIS A N 1
ATOM 1968 C CA . HIS A 1 244 ? 14.800 -7.342 -25.096 1.00 94.62 244 HIS A CA 1
ATOM 1969 C C . HIS A 1 244 ? 13.886 -6.558 -26.050 1.00 94.62 244 HIS A C 1
ATOM 1971 O O . HIS A 1 244 ? 13.319 -5.524 -25.691 1.00 94.62 244 HIS A O 1
ATOM 1977 N N . ARG A 1 245 ? 13.772 -7.043 -27.296 1.00 93.56 245 ARG A N 1
ATOM 1978 C CA . ARG A 1 245 ? 13.079 -6.341 -28.393 1.00 93.56 245 ARG A CA 1
ATOM 1979 C C . ARG A 1 245 ? 11.587 -6.138 -28.132 1.00 93.56 245 ARG A C 1
ATOM 1981 O O . ARG A 1 245 ? 11.131 -5.010 -28.261 1.00 93.56 245 ARG A O 1
ATOM 1988 N N . SER A 1 246 ? 10.877 -7.161 -27.655 1.00 92.69 246 SER A N 1
ATOM 1989 C CA . SER A 1 246 ? 9.431 -7.076 -27.391 1.00 92.69 246 SER A CA 1
ATOM 1990 C C . SER A 1 246 ? 9.080 -5.968 -26.391 1.00 92.69 246 SER A C 1
ATOM 1992 O O . SER A 1 246 ? 8.193 -5.159 -26.640 1.00 92.69 246 SER A O 1
ATOM 1994 N N . LEU A 1 247 ? 9.825 -5.856 -25.285 1.00 94.31 247 LEU A N 1
ATOM 1995 C CA . LEU A 1 247 ? 9.624 -4.773 -24.316 1.00 94.31 247 LEU A CA 1
ATOM 1996 C C . LEU A 1 247 ? 9.974 -3.401 -24.901 1.00 94.31 247 LEU A C 1
ATOM 1998 O O . LEU A 1 247 ? 9.286 -2.414 -24.647 1.00 94.31 247 LEU A O 1
ATOM 2002 N N . ALA A 1 248 ? 11.047 -3.329 -25.692 1.00 95.94 248 ALA A N 1
ATOM 2003 C CA . ALA A 1 248 ? 11.451 -2.093 -26.349 1.00 95.94 248 ALA A CA 1
ATOM 2004 C C . ALA A 1 248 ? 10.398 -1.608 -27.362 1.00 95.94 248 ALA A C 1
ATOM 2006 O O . ALA A 1 248 ? 10.190 -0.402 -27.503 1.00 95.94 248 ALA A O 1
ATOM 2007 N N . GLU A 1 249 ? 9.743 -2.534 -28.060 1.00 94.06 249 GLU A N 1
ATOM 2008 C CA . GLU A 1 249 ? 8.646 -2.268 -28.991 1.00 94.06 249 GLU A CA 1
ATOM 2009 C C . GLU A 1 249 ? 7.404 -1.770 -28.258 1.00 94.06 249 GLU A C 1
ATOM 2011 O O . GLU A 1 249 ? 6.929 -0.696 -28.606 1.00 94.06 249 GLU A O 1
ATOM 2016 N N . LEU A 1 250 ? 6.975 -2.435 -27.178 1.00 92.56 250 LEU A N 1
ATOM 2017 C CA . LEU A 1 250 ? 5.845 -1.982 -26.352 1.00 92.56 250 LEU A CA 1
ATOM 2018 C C . LEU A 1 250 ? 6.031 -0.546 -25.837 1.00 92.56 250 LEU A C 1
ATOM 2020 O O . LEU A 1 250 ? 5.106 0.264 -25.863 1.00 92.56 250 LEU A O 1
ATOM 2024 N N . ILE A 1 251 ? 7.243 -0.203 -25.387 1.00 93.44 251 ILE A N 1
ATOM 2025 C CA . ILE A 1 251 ? 7.553 1.161 -24.935 1.00 93.44 251 ILE A CA 1
ATOM 2026 C C . ILE A 1 251 ? 7.579 2.132 -26.122 1.00 93.44 251 ILE A C 1
ATOM 2028 O O . ILE A 1 251 ? 7.089 3.252 -26.004 1.00 93.44 251 ILE A O 1
ATOM 2032 N N . SER A 1 252 ? 8.134 1.729 -27.267 1.00 92.38 252 SER A N 1
ATOM 2033 C CA . SER A 1 252 ? 8.157 2.575 -28.469 1.00 92.38 252 SER A CA 1
ATOM 2034 C C . SER A 1 252 ? 6.743 2.877 -28.961 1.00 92.38 252 SER A C 1
ATOM 2036 O O . SER A 1 252 ? 6.423 4.031 -29.233 1.00 92.38 252 SER A O 1
ATOM 2038 N N . GLU A 1 253 ? 5.891 1.859 -29.025 1.00 90.56 253 GLU A N 1
ATOM 2039 C CA . GLU A 1 253 ? 4.486 1.983 -29.393 1.00 90.56 253 GLU A CA 1
ATOM 2040 C C . GLU A 1 253 ? 3.748 2.895 -28.413 1.00 90.56 253 GLU A C 1
ATOM 2042 O O . GLU A 1 253 ? 3.024 3.786 -28.837 1.00 90.56 253 GLU A O 1
ATOM 2047 N N . PHE A 1 254 ? 4.009 2.784 -27.109 1.00 89.25 254 PHE A N 1
ATOM 2048 C CA . PHE A 1 254 ? 3.441 3.712 -26.133 1.00 89.25 254 PHE A CA 1
ATOM 2049 C C . PHE A 1 254 ? 3.885 5.171 -26.362 1.00 89.25 254 PHE A C 1
ATOM 2051 O O . PHE A 1 254 ? 3.077 6.090 -26.245 1.00 89.25 254 PHE A O 1
ATOM 2058 N N . ILE A 1 255 ? 5.155 5.413 -26.708 1.00 89.44 255 ILE A N 1
ATOM 2059 C CA . ILE A 1 255 ? 5.680 6.773 -26.925 1.00 89.44 255 ILE A CA 1
ATOM 2060 C C . ILE A 1 255 ? 5.144 7.391 -28.225 1.00 89.44 255 ILE A C 1
ATOM 2062 O O . ILE A 1 255 ? 4.880 8.595 -28.261 1.00 89.44 255 ILE A O 1
ATOM 2066 N N . PHE A 1 256 ? 5.015 6.600 -29.293 1.00 87.81 256 PHE A N 1
ATOM 2067 C CA . PHE A 1 256 ? 4.749 7.106 -30.646 1.00 87.81 256 PHE A CA 1
ATOM 2068 C C . PHE A 1 256 ? 3.346 6.792 -31.183 1.00 87.81 256 PHE A C 1
ATOM 2070 O O . PHE A 1 256 ? 2.910 7.444 -32.125 1.00 87.81 256 PHE A O 1
ATOM 2077 N N . GLY A 1 257 ? 2.629 5.838 -30.590 1.00 76.44 257 GLY A N 1
ATOM 2078 C CA . GLY A 1 257 ? 1.376 5.270 -31.099 1.00 76.44 257 GLY A CA 1
ATOM 2079 C C . GLY A 1 257 ? 0.112 6.096 -30.857 1.00 76.44 257 GLY A C 1
ATOM 2080 O O . GLY A 1 257 ? -0.971 5.604 -31.136 1.00 76.44 257 GLY A O 1
ATOM 2081 N N . GLY A 1 258 ? 0.226 7.330 -30.350 1.00 65.44 258 GLY A N 1
ATOM 2082 C CA . GLY A 1 258 ? -0.878 8.299 -30.292 1.00 65.44 258 GLY A CA 1
ATOM 2083 C C . GLY A 1 258 ? -2.177 7.762 -29.674 1.00 65.44 258 GLY A C 1
ATOM 2084 O O . GLY A 1 258 ? -3.170 7.610 -30.375 1.00 65.44 258 GLY A O 1
ATOM 2085 N N . GLN A 1 259 ? -2.197 7.488 -28.367 1.00 63.12 259 GLN A N 1
ATOM 2086 C CA . GLN A 1 259 ? -3.402 6.972 -27.704 1.00 63.12 259 GLN A CA 1
ATOM 2087 C C . GLN A 1 259 ? -4.386 8.082 -27.304 1.00 63.12 259 GLN A C 1
ATOM 2089 O O . GLN A 1 259 ? -3.996 9.126 -26.769 1.00 63.12 259 GLN A O 1
ATOM 2094 N N . LYS A 1 260 ? -5.683 7.819 -27.518 1.00 58.81 260 LYS A N 1
ATOM 2095 C CA . LYS A 1 260 ? -6.785 8.492 -26.820 1.00 58.81 260 LYS A CA 1
ATOM 2096 C C . LYS A 1 260 ? -6.908 7.832 -25.448 1.00 58.81 260 LYS A C 1
ATOM 2098 O O . LYS A 1 260 ? -7.120 6.635 -25.374 1.00 58.81 260 LYS A O 1
ATOM 2103 N N . PHE A 1 261 ? -6.709 8.593 -24.377 1.00 58.81 261 PHE A N 1
ATOM 2104 C CA . PHE A 1 261 ? -6.748 8.055 -23.015 1.00 58.81 261 PHE A CA 1
ATOM 2105 C C . PHE A 1 261 ? -8.176 8.109 -22.487 1.00 58.81 261 PHE A C 1
ATOM 2107 O O . PHE A 1 261 ? -8.581 9.140 -21.953 1.00 58.81 261 PHE A O 1
ATOM 2114 N N . GLU A 1 262 ? -8.911 7.013 -22.621 1.00 66.94 262 GLU A N 1
ATOM 2115 C CA . GLU A 1 262 ? -10.285 6.895 -22.111 1.00 66.94 262 GLU A CA 1
ATOM 2116 C C . GLU A 1 262 ? -10.373 5.899 -20.945 1.00 66.94 262 GLU A C 1
ATOM 2118 O O . GLU A 1 262 ? -11.314 5.950 -20.154 1.00 66.94 262 GLU A O 1
ATOM 2123 N N . THR A 1 263 ? -9.365 5.033 -20.766 1.00 78.19 263 THR A N 1
ATOM 2124 C CA . THR A 1 263 ? -9.419 3.939 -19.785 1.00 78.19 263 THR A CA 1
ATOM 2125 C C . THR A 1 263 ? -8.460 4.108 -18.600 1.00 78.19 263 THR A C 1
ATOM 2127 O O . THR A 1 263 ? -7.391 4.724 -18.683 1.00 78.19 263 THR A O 1
ATOM 2130 N N . PHE A 1 264 ? -8.806 3.474 -17.472 1.00 75.62 264 PHE A N 1
ATOM 2131 C CA . PHE A 1 264 ? -7.943 3.384 -16.287 1.00 75.62 264 PHE A CA 1
ATOM 2132 C C . PHE A 1 264 ? -6.560 2.795 -16.613 1.00 75.62 264 PHE A C 1
ATOM 2134 O O . PHE A 1 264 ? -5.542 3.304 -16.144 1.00 75.62 264 PHE A O 1
ATOM 2141 N N . ALA A 1 265 ? -6.515 1.745 -17.439 1.00 79.00 265 ALA A N 1
ATOM 2142 C CA . ALA A 1 265 ? -5.277 1.054 -17.790 1.00 79.00 265 ALA A CA 1
ATOM 2143 C C . ALA A 1 265 ? -4.289 1.973 -18.523 1.00 79.00 265 ALA A C 1
ATOM 2145 O O . ALA A 1 265 ? -3.090 1.947 -18.248 1.00 79.00 265 ALA A O 1
ATOM 2146 N N . GLU A 1 266 ? -4.781 2.821 -19.422 1.00 80.31 266 GLU A N 1
ATOM 2147 C CA . GLU A 1 266 ? -3.949 3.784 -20.144 1.00 80.31 266 GLU A CA 1
ATOM 2148 C C . GLU A 1 266 ? -3.439 4.884 -19.208 1.00 80.31 266 GLU A C 1
ATOM 2150 O O . GLU A 1 266 ? -2.251 5.214 -19.227 1.00 80.31 266 GLU A O 1
ATOM 2155 N N . SER A 1 267 ? -4.299 5.406 -18.325 1.00 81.75 267 SER A N 1
ATO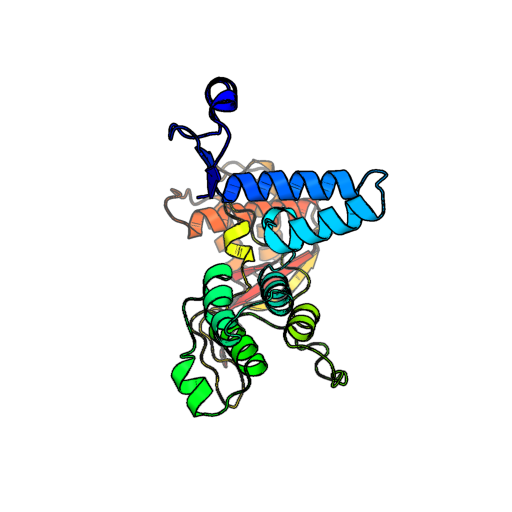M 2156 C CA . SER A 1 267 ? -3.874 6.369 -17.301 1.00 81.75 267 SER A CA 1
ATOM 2157 C C . SER A 1 267 ? -2.790 5.786 -16.389 1.00 81.75 267 SER A C 1
ATOM 2159 O O . SER A 1 267 ? -1.829 6.477 -16.049 1.00 81.75 267 SER A O 1
ATOM 2161 N N . TYR A 1 268 ? -2.913 4.510 -16.019 1.00 82.62 268 TYR A N 1
ATOM 2162 C CA . TYR A 1 268 ? -1.918 3.810 -15.214 1.00 82.62 268 TYR A CA 1
ATOM 2163 C C . TYR A 1 268 ? -0.588 3.631 -15.961 1.00 82.62 268 TYR A C 1
ATOM 2165 O O . TYR A 1 268 ? 0.473 3.909 -15.401 1.00 82.62 268 TYR A O 1
ATOM 2173 N N . LYS A 1 269 ? -0.623 3.244 -17.246 1.00 86.25 269 LYS A N 1
ATOM 2174 C CA . LYS A 1 269 ? 0.577 3.158 -18.101 1.00 86.25 269 LYS A CA 1
ATOM 2175 C C . LYS A 1 269 ? 1.305 4.499 -18.196 1.00 86.25 269 LYS A C 1
ATOM 2177 O O . LYS A 1 269 ? 2.530 4.528 -18.096 1.00 86.25 269 LYS A O 1
ATOM 2182 N N . LEU A 1 270 ? 0.567 5.603 -18.336 1.00 87.94 270 LEU A N 1
ATOM 2183 C CA . LEU A 1 270 ? 1.143 6.947 -18.352 1.00 87.94 270 LEU A CA 1
ATOM 2184 C C . LEU A 1 270 ? 1.854 7.286 -17.038 1.00 87.94 270 LEU A C 1
ATOM 2186 O O . LEU A 1 270 ? 2.978 7.785 -17.079 1.00 87.94 270 LEU A O 1
ATOM 2190 N N . ASP A 1 271 ? 1.240 7.001 -15.887 1.00 86.31 271 ASP A N 1
ATOM 2191 C CA . ASP A 1 271 ? 1.865 7.263 -14.584 1.00 86.31 271 ASP A CA 1
ATOM 2192 C C . ASP A 1 271 ? 3.134 6.418 -14.389 1.00 86.31 271 ASP A C 1
ATOM 2194 O O . ASP A 1 271 ? 4.182 6.928 -13.988 1.00 86.31 271 ASP A O 1
ATOM 2198 N N . MET A 1 272 ? 3.085 5.142 -14.783 1.00 89.38 272 MET A N 1
ATOM 2199 C CA . MET A 1 272 ? 4.253 4.260 -14.757 1.00 89.38 272 MET A CA 1
ATOM 2200 C C . MET A 1 272 ? 5.371 4.735 -15.686 1.00 89.38 272 MET A C 1
ATOM 2202 O O . MET A 1 272 ? 6.531 4.741 -15.280 1.00 89.38 272 MET A O 1
ATOM 2206 N N . ALA A 1 273 ? 5.052 5.200 -16.895 1.00 92.19 273 ALA A N 1
ATOM 2207 C CA . ALA A 1 273 ? 6.041 5.743 -17.822 1.00 92.19 273 ALA A CA 1
ATOM 2208 C C . ALA A 1 273 ? 6.761 6.972 -17.237 1.00 92.19 273 ALA A C 1
ATOM 2210 O O . ALA A 1 273 ? 7.989 7.060 -17.309 1.00 92.19 273 ALA A O 1
ATOM 2211 N N . LYS A 1 274 ? 6.021 7.882 -16.589 1.00 92.06 274 LYS A N 1
ATOM 2212 C CA . LYS A 1 274 ? 6.599 9.036 -15.880 1.00 92.06 274 LYS A CA 1
ATOM 2213 C C . LYS A 1 274 ? 7.513 8.601 -14.740 1.00 92.06 274 LYS A C 1
ATOM 2215 O O . LYS A 1 274 ? 8.630 9.100 -14.618 1.00 92.06 274 LYS A O 1
ATOM 2220 N N . LYS A 1 275 ? 7.077 7.629 -13.933 1.00 92.12 275 LYS A N 1
ATOM 2221 C CA . LYS A 1 275 ? 7.886 7.082 -12.835 1.00 92.12 275 LYS A CA 1
ATOM 2222 C C . LYS A 1 275 ? 9.163 6.413 -13.326 1.00 92.12 275 LYS A C 1
ATOM 2224 O O . LYS A 1 275 ? 10.205 6.611 -12.712 1.00 92.12 275 LYS A O 1
ATOM 2229 N N . ILE A 1 276 ? 9.108 5.664 -14.426 1.00 95.19 276 ILE A N 1
ATOM 2230 C CA . ILE A 1 276 ? 10.293 5.043 -15.030 1.00 95.19 276 ILE A CA 1
ATOM 2231 C C . ILE A 1 276 ? 11.255 6.123 -15.531 1.00 95.19 276 ILE A C 1
ATOM 2233 O O . ILE A 1 276 ? 12.448 6.048 -15.250 1.00 95.19 276 ILE A O 1
ATOM 2237 N N . ALA A 1 277 ? 10.757 7.149 -16.228 1.00 94.94 277 ALA A N 1
ATOM 2238 C CA . ALA A 1 277 ? 11.589 8.260 -16.687 1.00 94.94 277 ALA A CA 1
ATOM 2239 C C . ALA A 1 277 ? 12.275 8.985 -15.518 1.00 94.94 277 ALA A C 1
ATOM 2241 O O . ALA A 1 277 ? 13.481 9.224 -15.569 1.00 94.94 277 ALA A O 1
ATOM 2242 N N . LEU A 1 278 ? 11.530 9.261 -14.444 1.00 93.94 278 LEU A N 1
ATOM 2243 C CA . LEU A 1 278 ? 12.072 9.841 -13.217 1.00 93.94 278 LEU A CA 1
ATOM 2244 C C . LEU A 1 278 ? 13.106 8.917 -12.561 1.00 93.94 278 LEU A C 1
ATOM 2246 O O . LEU A 1 278 ? 14.181 9.369 -12.194 1.00 93.94 278 LEU A O 1
ATOM 2250 N N . ALA A 1 279 ? 12.831 7.616 -12.471 1.00 93.25 279 ALA A N 1
ATOM 2251 C CA . ALA A 1 279 ? 13.760 6.636 -11.916 1.00 93.25 279 ALA A CA 1
ATOM 2252 C C . ALA A 1 279 ? 15.074 6.559 -12.705 1.00 93.25 279 ALA A C 1
ATOM 2254 O O . ALA A 1 279 ? 16.137 6.411 -12.104 1.00 93.25 279 ALA A O 1
ATOM 2255 N N . ILE A 1 280 ? 15.019 6.702 -14.032 1.00 95.56 280 ILE A N 1
ATOM 2256 C CA . ILE A 1 280 ? 16.216 6.815 -14.872 1.00 95.56 280 ILE A CA 1
ATOM 2257 C C . ILE A 1 280 ? 16.997 8.081 -14.524 1.00 95.56 280 ILE A C 1
ATOM 2259 O O . ILE A 1 280 ? 18.213 8.022 -14.358 1.00 95.56 280 ILE A O 1
ATOM 2263 N N . THR A 1 281 ? 16.311 9.217 -14.405 1.00 93.38 281 THR A N 1
ATOM 2264 C CA . THR A 1 281 ? 16.935 10.492 -14.034 1.00 93.38 281 THR A CA 1
ATOM 2265 C C . THR A 1 281 ? 17.578 10.445 -12.651 1.00 93.38 281 THR A C 1
ATOM 2267 O O . THR A 1 281 ? 18.699 10.918 -12.495 1.00 93.38 281 THR A O 1
ATOM 2270 N N . ASP A 1 282 ? 16.926 9.796 -11.690 1.00 93.81 282 ASP A N 1
ATOM 2271 C CA . ASP A 1 282 ? 17.424 9.592 -10.327 1.00 93.81 282 ASP A CA 1
ATOM 2272 C C . ASP A 1 282 ? 18.545 8.538 -10.246 1.00 93.81 282 ASP A C 1
ATOM 2274 O O . ASP A 1 282 ? 19.098 8.284 -9.172 1.00 93.81 282 ASP A O 1
ATOM 2278 N N . GLY A 1 283 ? 18.862 7.849 -11.347 1.00 92.69 283 GLY A N 1
ATOM 2279 C CA . GLY A 1 283 ? 19.859 6.785 -11.337 1.00 92.69 283 GLY A CA 1
ATOM 2280 C C . GLY A 1 283 ? 19.434 5.558 -10.514 1.00 92.69 283 GLY A C 1
ATOM 2281 O O . GLY A 1 283 ? 20.283 4.903 -9.895 1.00 92.69 283 GLY A O 1
ATOM 2282 N N . LYS A 1 284 ? 18.133 5.252 -10.450 1.00 93.56 284 LYS A N 1
ATOM 2283 C CA . LYS A 1 284 ? 17.580 4.074 -9.757 1.00 93.56 284 LYS A CA 1
ATOM 2284 C C . LYS A 1 284 ? 17.754 2.800 -10.584 1.00 93.56 284 LYS A C 1
ATOM 2286 O O . LYS A 1 284 ? 17.990 2.833 -11.792 1.00 93.56 284 LYS A O 1
ATOM 2291 N N . LYS A 1 285 ? 17.682 1.645 -9.927 1.00 95.00 285 LYS A N 1
ATOM 2292 C CA . LYS A 1 285 ? 17.700 0.353 -10.624 1.00 95.00 285 LYS A CA 1
ATOM 2293 C C . LYS A 1 285 ? 16.337 0.143 -11.286 1.00 95.00 285 LYS A C 1
ATOM 2295 O O . LYS A 1 285 ? 15.332 0.591 -10.755 1.00 95.00 285 LYS A O 1
ATOM 2300 N N . LEU A 1 286 ? 16.319 -0.500 -12.447 1.00 95.81 286 LEU A N 1
ATOM 2301 C CA . LEU A 1 286 ? 15.089 -0.978 -13.074 1.00 95.81 286 LEU A CA 1
ATOM 2302 C C . LEU A 1 286 ? 15.172 -2.494 -13.190 1.00 95.81 286 LEU A C 1
ATOM 2304 O O . LEU A 1 286 ? 16.178 -3.004 -13.675 1.00 95.81 286 LEU A O 1
ATOM 2308 N N . THR A 1 287 ? 14.133 -3.211 -12.791 1.00 95.25 287 THR A N 1
ATOM 2309 C CA . THR A 1 287 ? 14.088 -4.675 -12.851 1.00 95.25 287 THR A CA 1
ATOM 2310 C C . THR A 1 287 ? 13.082 -5.105 -13.904 1.00 95.25 287 THR A C 1
ATOM 2312 O O . THR A 1 287 ? 11.920 -4.704 -13.864 1.00 95.25 287 THR A O 1
ATOM 2315 N N . LEU A 1 288 ? 13.520 -5.904 -14.874 1.00 94.69 288 LEU A N 1
ATOM 2316 C CA . LEU A 1 288 ? 12.635 -6.420 -15.913 1.00 94.69 288 LEU A CA 1
ATOM 2317 C C . LEU A 1 288 ? 11.733 -7.508 -15.343 1.00 94.69 288 LEU A C 1
ATOM 2319 O O . LEU A 1 288 ? 12.195 -8.374 -14.605 1.00 94.69 288 LEU A O 1
ATOM 2323 N N . GLY A 1 289 ? 10.458 -7.467 -15.709 1.00 92.06 289 GLY A N 1
ATOM 2324 C CA . GLY A 1 289 ? 9.467 -8.442 -15.284 1.00 92.06 289 GLY A CA 1
ATOM 2325 C C . GLY A 1 289 ? 8.873 -9.197 -16.460 1.00 92.06 289 GLY A C 1
ATOM 2326 O O . GLY A 1 289 ? 8.651 -8.633 -17.537 1.00 92.06 289 GLY A O 1
ATOM 2327 N N . ARG A 1 290 ? 8.602 -10.480 -16.249 1.00 91.25 290 ARG A N 1
ATOM 2328 C CA . ARG A 1 290 ? 7.830 -11.314 -17.174 1.00 91.25 290 ARG A CA 1
ATOM 2329 C C . ARG A 1 290 ? 6.720 -12.026 -16.423 1.00 91.25 290 ARG A C 1
ATOM 2331 O O . ARG A 1 290 ? 6.840 -12.261 -15.222 1.00 91.25 290 ARG A O 1
ATOM 2338 N N . LEU A 1 291 ? 5.635 -12.334 -17.119 1.00 89.56 291 LEU A N 1
ATOM 2339 C CA . LEU A 1 291 ? 4.538 -13.062 -16.504 1.00 89.56 291 LEU A CA 1
ATOM 2340 C C . LEU A 1 291 ? 5.021 -14.476 -16.170 1.00 89.56 291 LEU A C 1
ATOM 2342 O O . LEU A 1 291 ? 5.531 -15.181 -17.038 1.00 89.56 291 LEU A O 1
ATOM 2346 N N . TRP A 1 292 ? 4.885 -14.876 -14.913 1.00 85.06 292 TRP A N 1
ATOM 2347 C CA . TRP A 1 292 ? 5.242 -16.219 -14.496 1.00 85.06 292 TRP A CA 1
ATOM 2348 C C . TRP A 1 292 ? 4.235 -17.216 -15.076 1.00 85.06 292 TRP A C 1
ATOM 2350 O O . TRP A 1 292 ? 3.026 -17.084 -14.875 1.00 85.06 292 TRP A O 1
ATOM 2360 N N . ALA A 1 293 ? 4.738 -18.224 -15.786 1.00 80.06 293 ALA A N 1
ATOM 2361 C CA . ALA A 1 293 ? 3.947 -19.316 -16.335 1.00 80.06 293 ALA A CA 1
ATOM 2362 C C . ALA A 1 293 ? 4.603 -20.650 -15.971 1.00 80.06 293 ALA A C 1
ATOM 2364 O O . ALA A 1 293 ? 5.787 -20.873 -16.228 1.00 80.06 293 ALA A O 1
ATOM 2365 N N . ARG A 1 294 ? 3.830 -21.553 -15.362 1.00 67.25 294 ARG A N 1
ATOM 2366 C CA . ARG A 1 294 ? 4.325 -22.868 -14.947 1.00 67.25 294 ARG A CA 1
ATOM 2367 C C . ARG A 1 294 ? 4.603 -23.725 -16.188 1.00 67.25 294 ARG A C 1
ATOM 2369 O O . ARG A 1 294 ? 3.681 -24.021 -16.937 1.00 67.25 294 ARG A O 1
ATOM 2376 N N . GLY A 1 295 ? 5.858 -24.128 -16.390 1.00 63.25 295 GLY A N 1
ATOM 2377 C CA . GLY A 1 295 ? 6.245 -25.084 -17.439 1.00 63.25 295 GLY A CA 1
ATOM 2378 C C . GLY A 1 295 ? 6.392 -24.518 -18.858 1.00 63.25 295 GLY A C 1
ATOM 2379 O O . GLY A 1 295 ? 6.542 -25.300 -19.790 1.00 63.25 295 GLY A O 1
ATOM 2380 N N . ALA A 1 296 ? 6.367 -23.196 -19.049 1.00 59.50 296 ALA A N 1
ATOM 2381 C CA . ALA A 1 296 ? 6.595 -22.583 -20.359 1.00 59.50 296 ALA A CA 1
ATOM 2382 C C . ALA A 1 296 ? 8.077 -22.240 -20.586 1.00 59.50 296 ALA A C 1
ATOM 2384 O O . ALA A 1 296 ? 8.802 -21.898 -19.649 1.00 59.50 296 ALA A O 1
ATOM 2385 N N . ALA A 1 297 ? 8.509 -22.259 -21.853 1.00 62.62 297 ALA A N 1
ATOM 2386 C CA . ALA A 1 297 ? 9.733 -21.582 -22.267 1.00 62.62 297 ALA A CA 1
ATOM 2387 C C . ALA A 1 297 ? 9.686 -20.119 -21.797 1.00 62.62 297 ALA A C 1
ATOM 2389 O O . ALA A 1 297 ? 8.640 -19.476 -21.872 1.00 62.62 297 ALA A O 1
ATOM 2390 N N . SER A 1 298 ? 10.818 -19.621 -21.296 1.00 70.88 298 SER A N 1
ATOM 2391 C CA . SER A 1 298 ? 10.992 -18.274 -20.743 1.00 70.88 298 SER A CA 1
ATOM 2392 C C . SER A 1 298 ? 10.258 -17.214 -21.583 1.00 70.88 298 SER A C 1
ATOM 2394 O O . SER A 1 298 ? 10.758 -16.805 -22.634 1.00 70.88 298 SER A O 1
ATOM 2396 N N . SER A 1 299 ? 9.098 -16.740 -21.113 1.00 81.75 299 SER A N 1
ATOM 2397 C CA . SER A 1 299 ? 8.338 -15.684 -21.786 1.00 81.75 299 SER A CA 1
ATOM 2398 C C . SER A 1 299 ? 9.181 -14.406 -21.882 1.00 81.75 299 SER A C 1
ATOM 2400 O O . SER A 1 299 ? 10.004 -14.147 -20.991 1.00 81.75 299 SER A O 1
ATOM 2402 N N . PRO A 1 300 ? 8.999 -13.575 -22.925 1.00 89.00 300 PRO A N 1
ATOM 2403 C CA . PRO A 1 300 ? 9.721 -12.314 -23.015 1.00 89.00 300 PRO A CA 1
ATOM 2404 C C . PRO A 1 300 ? 9.394 -11.420 -21.814 1.00 89.00 300 PRO A C 1
ATOM 2406 O O . PRO A 1 300 ? 8.310 -11.495 -21.232 1.00 89.00 300 PRO A O 1
ATOM 2409 N N . TYR A 1 301 ? 10.333 -10.547 -21.451 1.00 92.25 301 TYR A N 1
ATOM 2410 C CA . TYR A 1 301 ? 10.036 -9.466 -20.517 1.00 92.25 301 TYR A CA 1
ATOM 2411 C C . TYR A 1 301 ? 8.998 -8.533 -21.140 1.00 92.25 301 TYR A C 1
ATOM 2413 O O . TYR A 1 301 ? 9.126 -8.146 -22.302 1.00 92.25 301 TYR A O 1
ATOM 2421 N N . THR A 1 302 ? 7.980 -8.175 -20.365 1.00 91.00 302 THR A N 1
ATOM 2422 C CA . THR A 1 302 ? 6.858 -7.334 -20.811 1.00 91.00 302 THR A CA 1
ATOM 2423 C C . THR A 1 302 ? 6.555 -6.191 -19.845 1.00 91.00 302 THR A C 1
ATOM 2425 O O . THR A 1 302 ? 5.725 -5.341 -20.157 1.00 91.00 302 THR A O 1
ATOM 2428 N N . THR A 1 303 ? 7.253 -6.111 -18.707 1.00 91.31 303 THR A N 1
ATOM 2429 C CA . THR A 1 303 ? 7.093 -5.018 -17.740 1.00 91.31 303 THR A CA 1
ATOM 2430 C C . THR A 1 303 ? 8.420 -4.596 -17.103 1.00 91.31 303 THR A C 1
ATOM 2432 O O . THR A 1 303 ? 9.447 -5.264 -17.261 1.00 91.31 303 THR A O 1
ATOM 2435 N N . ILE A 1 304 ? 8.395 -3.472 -16.384 1.00 92.88 304 ILE A N 1
ATOM 2436 C CA . ILE A 1 304 ? 9.533 -2.886 -15.668 1.00 92.88 304 ILE A CA 1
ATOM 2437 C C . ILE A 1 304 ? 9.088 -2.465 -14.265 1.00 92.88 304 ILE A C 1
ATOM 2439 O O . ILE A 1 304 ? 8.101 -1.747 -14.112 1.00 92.88 304 ILE A O 1
ATOM 2443 N N . PHE A 1 305 ? 9.867 -2.866 -13.265 1.00 90.06 305 PHE A N 1
ATOM 2444 C CA . PHE A 1 305 ? 9.757 -2.452 -11.868 1.00 90.06 305 PHE A CA 1
ATOM 2445 C C . PHE A 1 305 ? 10.900 -1.488 -11.507 1.00 90.06 305 PHE A C 1
ATOM 2447 O O . PHE A 1 305 ? 11.965 -1.544 -12.126 1.00 90.06 305 PHE A O 1
ATOM 2454 N N . ILE A 1 306 ? 10.671 -0.596 -10.539 1.00 87.19 306 ILE A N 1
ATOM 2455 C CA . ILE A 1 306 ? 11.636 0.399 -10.025 1.00 87.19 306 ILE A CA 1
ATOM 2456 C C . ILE A 1 306 ? 12.068 -0.020 -8.624 1.00 87.19 306 ILE A C 1
ATOM 2458 O O . ILE A 1 306 ? 11.157 -0.401 -7.859 1.00 87.19 306 ILE A O 1
#

Secondary structure (DSSP, 8-state):
-EEEE--GGGHHHHHT-TTS-S-TTEEEE-HHHHHHHHHHHHHHHHTS---HHHHHHHHHHHHHH--HHHHS-TT--HHHHHHHHHHHS--SSTTHHHHHHHHHTT-S----HHHHHHTT--HHHHHHHHHHHTTBPBP-TTTTSPPPTT--HHHHHHHHB-S-------TTTTTTTS--B-SS-EEETTEEE--SPPEEEEEEEEGGGS-S-PPP-SS--TTS-HHHHHHHHHHHHHHHHTT-HHHHHHHHHHHHS-----SHHHHHHHHHHHHHHHHHHTT-EEEEEEE--TT-S-PPP-EEE-